Protein AF-A0A934MMA8-F1 (afdb_monomer_lite)

Sequence (203 aa):
MNEQPAAKRSWFAPIVLLLLVFSIMGNVVLFSTKIQNSQTFRMEAGERIIKAAWDARKHAQSLLASLEQLKKGTSATERIEAKQNIGFAFEHAQGLPQLIKEALARHEGEHEGQKRTAEIFIAEIEASLSLIGNHDTALTAEETAYVAKLKKLYTEIDSRLAEFPYDEISKESALRTENGEGWVDLAYGLLLLINEPDKLTVK

Organism: NCBI:txid2798579

Radius of gyration: 29.6 Å; chains: 1; bounding box: 78×30×106 Å

Structure (mmCIF, N/CA/C/O backbone):
data_AF-A0A934MMA8-F1
#
_entry.id   AF-A0A934MMA8-F1
#
loop_
_atom_site.group_PDB
_atom_site.id
_atom_site.type_symbol
_atom_site.label_atom_id
_atom_site.label_alt_id
_atom_site.label_comp_id
_atom_site.label_asym_id
_atom_site.label_entity_id
_atom_site.label_seq_id
_atom_site.pdbx_PDB_ins_code
_atom_site.Cartn_x
_atom_site.Cartn_y
_atom_site.Cartn_z
_atom_site.occupancy
_atom_site.B_iso_or_equiv
_atom_site.auth_seq_id
_atom_site.auth_comp_id
_atom_site.auth_asym_id
_atom_site.auth_atom_id
_atom_site.pdbx_PDB_model_num
ATOM 1 N N . MET A 1 1 ? 53.952 13.267 -80.164 1.00 36.78 1 MET A N 1
ATOM 2 C CA . MET A 1 1 ? 53.599 13.821 -78.839 1.00 36.78 1 MET A CA 1
ATOM 3 C C . MET A 1 1 ? 52.277 13.190 -78.448 1.00 36.78 1 MET A C 1
ATOM 5 O O . MET A 1 1 ? 51.297 13.443 -79.128 1.00 36.78 1 MET A O 1
ATOM 9 N N . ASN A 1 2 ? 52.279 12.286 -77.465 1.00 41.94 2 ASN A N 1
ATOM 10 C CA . ASN A 1 2 ? 51.060 11.633 -76.982 1.00 41.94 2 ASN A CA 1
ATOM 11 C C . ASN A 1 2 ? 50.536 12.432 -75.789 1.00 41.94 2 ASN A C 1
ATOM 13 O O . ASN A 1 2 ? 51.184 12.464 -74.745 1.00 41.94 2 ASN A O 1
ATOM 17 N N . GLU A 1 3 ? 49.390 13.083 -75.953 1.00 49.94 3 GLU A N 1
ATOM 18 C CA . GLU A 1 3 ? 48.662 13.697 -74.846 1.00 49.94 3 GLU A CA 1
ATOM 19 C C . GLU A 1 3 ? 47.987 12.589 -74.025 1.00 49.94 3 GLU A C 1
ATOM 21 O O . GLU A 1 3 ? 47.127 11.862 -74.521 1.00 49.94 3 GLU A O 1
ATOM 26 N N . GLN A 1 4 ? 48.407 12.416 -72.769 1.00 55.53 4 GLN A N 1
ATOM 27 C CA . GLN A 1 4 ? 47.671 11.601 -71.803 1.00 55.53 4 GLN A CA 1
ATOM 28 C C . GLN A 1 4 ? 46.421 12.380 -71.364 1.00 55.53 4 GLN A C 1
ATOM 30 O O . GLN A 1 4 ? 46.564 13.498 -70.862 1.00 55.53 4 GLN A O 1
ATOM 35 N N . PRO A 1 5 ? 45.200 11.834 -71.503 1.00 53.06 5 PRO A N 1
ATOM 36 C CA . PRO A 1 5 ? 44.013 12.506 -70.997 1.00 53.06 5 PRO A CA 1
ATOM 37 C C . PRO A 1 5 ? 44.056 12.539 -69.465 1.00 53.06 5 PRO A C 1
ATOM 39 O O . PRO A 1 5 ? 44.220 11.510 -68.806 1.00 53.06 5 PRO A O 1
ATOM 42 N N . ALA A 1 6 ? 43.917 13.736 -68.894 1.00 59.84 6 ALA A N 1
ATOM 43 C CA . ALA A 1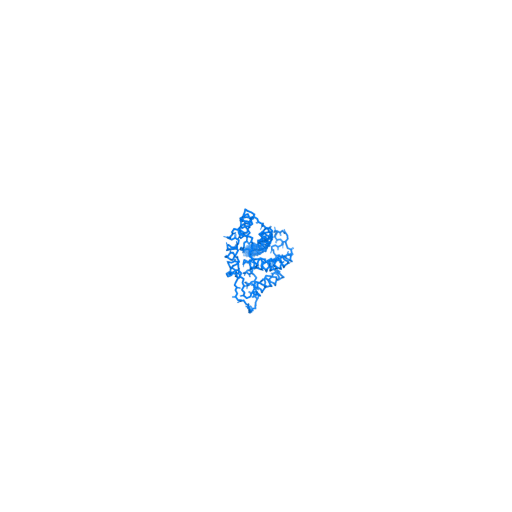 6 ? 43.892 13.955 -67.454 1.00 59.84 6 ALA A CA 1
ATOM 44 C C . ALA A 1 6 ? 42.786 13.111 -66.794 1.00 59.84 6 ALA A C 1
ATOM 46 O O . ALA A 1 6 ? 41.603 13.244 -67.117 1.00 59.84 6 ALA A O 1
ATOM 47 N N . ALA A 1 7 ? 43.166 12.242 -65.855 1.00 60.25 7 ALA A N 1
ATOM 48 C CA . ALA A 1 7 ? 42.227 11.407 -65.117 1.00 60.25 7 ALA A CA 1
ATOM 49 C C . ALA A 1 7 ? 41.233 12.285 -64.333 1.00 60.25 7 ALA A C 1
ATOM 51 O O . ALA A 1 7 ? 41.601 13.009 -63.406 1.00 60.25 7 ALA A O 1
ATOM 52 N N . LYS A 1 8 ? 39.951 12.231 -64.711 1.00 59.56 8 LYS A N 1
ATOM 53 C CA . LYS A 1 8 ? 38.858 12.967 -64.061 1.00 59.56 8 LYS A CA 1
ATOM 54 C C . LYS A 1 8 ? 38.722 12.463 -62.616 1.00 59.56 8 LYS A C 1
ATOM 56 O O . LYS A 1 8 ? 38.341 11.316 -62.396 1.00 59.56 8 LYS A O 1
ATOM 61 N N . ARG A 1 9 ? 39.066 13.296 -61.626 1.00 62.06 9 ARG A N 1
ATOM 62 C CA . ARG A 1 9 ? 38.991 12.955 -60.191 1.00 62.06 9 ARG A CA 1
ATOM 63 C C . ARG A 1 9 ? 37.543 12.578 -59.843 1.00 62.06 9 ARG A C 1
ATOM 65 O O . ARG A 1 9 ? 36.659 13.432 -59.871 1.00 62.06 9 ARG A O 1
ATOM 72 N N . SER A 1 10 ? 37.285 11.296 -59.582 1.00 70.81 10 SER A N 1
ATOM 73 C CA . SER A 1 10 ? 35.939 10.804 -59.274 1.00 70.81 10 SER A CA 1
ATOM 74 C C . SER A 1 10 ? 35.543 11.212 -57.854 1.00 70.81 10 SER A C 1
ATOM 76 O O . SER A 1 10 ? 36.030 10.652 -56.875 1.00 70.81 10 SER A O 1
ATOM 78 N N . TRP A 1 11 ? 34.655 12.201 -57.743 1.00 78.44 11 TRP A N 1
ATOM 79 C CA . TRP A 1 11 ? 34.085 12.671 -56.473 1.00 78.44 11 TRP A CA 1
ATOM 80 C C . TRP A 1 11 ? 32.955 11.777 -55.945 1.00 78.44 11 TRP A C 1
ATOM 82 O O . TRP A 1 11 ? 32.434 12.007 -54.859 1.00 78.44 11 TRP A O 1
ATOM 92 N N . PHE A 1 12 ? 32.584 10.735 -56.687 1.00 83.06 12 PHE A N 1
ATOM 93 C CA . PHE A 1 12 ? 31.500 9.833 -56.312 1.00 83.06 12 PHE A CA 1
ATOM 94 C C . PHE A 1 12 ? 31.792 9.086 -55.003 1.00 83.06 12 PHE A C 1
ATOM 96 O O . PHE A 1 12 ? 30.986 9.123 -54.078 1.00 83.06 12 PHE A O 1
ATOM 103 N N . ALA A 1 13 ? 32.971 8.466 -54.897 1.00 80.75 13 ALA A N 1
ATOM 104 C CA . ALA A 1 13 ? 33.373 7.711 -53.712 1.00 80.75 13 ALA A CA 1
ATOM 105 C C . ALA A 1 13 ? 33.359 8.546 -52.412 1.00 80.75 13 ALA A C 1
ATOM 107 O O . ALA A 1 13 ? 32.752 8.089 -51.443 1.00 80.75 13 ALA A O 1
ATOM 108 N N . PRO A 1 14 ? 33.943 9.764 -52.354 1.00 85.19 14 PRO A N 1
ATOM 109 C CA . PRO A 1 14 ? 33.878 10.569 -51.137 1.00 85.19 14 PRO A CA 1
ATOM 110 C C . PRO A 1 14 ? 32.458 11.046 -50.808 1.00 85.19 14 PRO A C 1
ATOM 112 O O . PRO A 1 14 ? 32.113 11.086 -49.633 1.00 85.19 14 PRO A O 1
ATOM 115 N N . ILE A 1 15 ? 31.612 11.350 -51.801 1.00 88.38 15 ILE A N 1
ATOM 116 C CA . ILE A 1 15 ? 30.214 11.747 -51.555 1.00 88.38 15 ILE A CA 1
ATOM 117 C C . ILE A 1 15 ? 29.408 10.582 -50.967 1.00 88.38 15 ILE A C 1
ATOM 119 O O . ILE A 1 15 ? 28.704 10.765 -49.977 1.00 88.38 15 ILE A O 1
ATOM 123 N N . VAL A 1 16 ? 29.535 9.378 -51.532 1.00 87.94 16 VAL A N 1
ATOM 124 C CA . VAL A 1 16 ? 28.845 8.180 -51.024 1.00 87.94 16 VAL A CA 1
ATOM 125 C C . VAL A 1 16 ? 29.330 7.820 -49.622 1.00 87.94 16 VAL A C 1
ATOM 127 O O . VAL A 1 16 ? 28.510 7.509 -48.763 1.00 87.94 16 VAL A O 1
ATOM 130 N N . LEU A 1 17 ? 30.637 7.913 -49.360 1.00 88.75 17 LEU A N 1
ATOM 131 C CA . LEU A 1 17 ? 31.194 7.691 -48.025 1.00 88.75 17 LEU A CA 1
ATOM 132 C C . LEU A 1 17 ? 30.615 8.687 -47.011 1.00 88.75 17 LEU A C 1
ATOM 134 O O . LEU A 1 17 ? 30.232 8.296 -45.913 1.00 88.75 17 LEU A O 1
ATOM 138 N N . LEU A 1 18 ? 30.510 9.961 -47.388 1.00 91.44 18 LEU A N 1
ATOM 139 C CA . LEU A 1 18 ? 29.975 11.015 -46.530 1.00 91.44 18 LEU A CA 1
ATOM 140 C C . LEU A 1 18 ? 28.485 10.771 -46.238 1.00 91.44 18 LEU A C 1
ATOM 142 O O . LEU A 1 18 ? 28.087 10.780 -45.077 1.00 91.44 18 LEU A O 1
ATOM 146 N N . LEU A 1 19 ? 27.683 10.431 -47.251 1.00 90.56 19 LEU A N 1
ATOM 147 C CA . LEU A 1 19 ? 26.278 10.042 -47.068 1.00 90.56 19 LEU A CA 1
ATOM 148 C C . LEU A 1 19 ? 26.119 8.791 -46.191 1.00 90.56 19 LEU A C 1
ATOM 150 O O . LEU A 1 19 ? 25.235 8.756 -45.336 1.00 90.56 19 LEU A O 1
ATOM 154 N N . LEU A 1 20 ? 26.988 7.790 -46.354 1.00 91.81 20 LEU A N 1
ATOM 155 C CA . LEU A 1 20 ? 26.988 6.583 -45.527 1.00 91.81 20 LEU A CA 1
ATOM 156 C C . LEU A 1 20 ? 27.281 6.917 -44.059 1.00 91.81 20 LEU A C 1
ATOM 158 O O . LEU A 1 20 ? 26.570 6.452 -43.172 1.00 91.81 20 LEU A O 1
ATOM 162 N N . VAL A 1 21 ? 28.284 7.758 -43.798 1.00 90.56 21 VAL A N 1
ATOM 163 C CA . VAL A 1 21 ? 28.624 8.205 -42.439 1.00 90.56 21 VAL A CA 1
ATOM 164 C C . VAL A 1 21 ? 27.455 8.966 -41.810 1.00 90.56 21 VAL A C 1
ATOM 166 O O . VAL A 1 21 ? 27.080 8.658 -40.680 1.00 90.56 21 VAL A O 1
ATOM 169 N N . PHE A 1 22 ? 26.823 9.888 -42.544 1.00 90.19 22 PHE A N 1
ATOM 170 C CA . PHE A 1 22 ? 25.633 10.600 -42.062 1.00 90.19 22 PHE A CA 1
ATOM 171 C C . PHE A 1 22 ? 24.457 9.652 -41.786 1.00 90.19 22 PHE A C 1
ATOM 173 O O . PHE A 1 22 ? 23.783 9.798 -40.767 1.00 90.19 22 PHE A O 1
ATOM 180 N N . SER A 1 23 ? 24.237 8.648 -42.639 1.00 91.50 23 SER A N 1
ATOM 181 C CA . SER A 1 23 ? 23.192 7.640 -42.433 1.00 91.50 23 SER A CA 1
ATOM 182 C C . SER A 1 23 ? 23.449 6.784 -41.189 1.00 91.50 23 SER A C 1
ATOM 184 O O . SER A 1 23 ? 22.515 6.518 -40.431 1.00 91.50 23 SER A O 1
ATOM 186 N N . ILE A 1 24 ? 24.696 6.367 -40.952 1.00 91.19 24 ILE A N 1
ATOM 187 C CA . ILE A 1 24 ? 25.067 5.582 -39.767 1.00 91.19 24 ILE A CA 1
ATOM 188 C C . ILE A 1 24 ? 24.932 6.436 -38.503 1.00 91.19 24 ILE A C 1
ATOM 190 O O . ILE A 1 24 ? 24.333 5.983 -37.530 1.00 91.19 24 ILE A O 1
ATOM 194 N N . MET A 1 25 ? 25.420 7.681 -38.523 1.00 89.25 25 MET A N 1
ATOM 195 C CA . MET A 1 25 ? 25.270 8.606 -37.394 1.00 89.25 25 MET A CA 1
ATOM 196 C C . MET A 1 25 ? 23.797 8.848 -37.058 1.00 89.25 25 MET A C 1
ATOM 198 O O . MET A 1 25 ? 23.421 8.761 -35.891 1.00 89.25 25 MET A O 1
ATOM 202 N N . GLY A 1 26 ? 22.952 9.077 -38.068 1.00 86.06 26 GLY A N 1
ATOM 203 C CA . GLY A 1 26 ? 21.511 9.247 -37.877 1.00 86.06 26 GLY A CA 1
ATOM 204 C C . GLY A 1 26 ? 20.861 8.037 -37.203 1.00 86.06 26 GLY A C 1
ATOM 205 O O . GLY A 1 26 ? 20.136 8.195 -36.222 1.00 86.06 26 GLY A O 1
ATOM 206 N N . ASN A 1 27 ? 21.180 6.823 -37.659 1.00 89.94 27 ASN A N 1
ATOM 207 C CA . ASN A 1 27 ? 20.655 5.597 -37.055 1.00 89.94 27 ASN A CA 1
ATOM 208 C C . ASN A 1 27 ? 21.115 5.407 -35.606 1.00 89.94 27 ASN A C 1
ATOM 210 O O . ASN A 1 27 ? 20.303 5.044 -34.758 1.00 89.94 27 ASN A O 1
ATOM 214 N N . VAL A 1 28 ? 22.386 5.682 -35.299 1.00 89.06 28 VAL A N 1
ATOM 215 C CA . VAL A 1 28 ? 22.911 5.587 -33.926 1.00 89.06 28 VAL A CA 1
ATOM 216 C C . VAL A 1 28 ? 22.224 6.597 -33.008 1.00 89.06 28 VAL A C 1
ATOM 218 O O . VAL A 1 28 ? 21.844 6.240 -31.894 1.00 89.06 28 VAL A O 1
ATOM 221 N N . VAL A 1 29 ? 22.004 7.831 -33.474 1.00 89.56 29 VAL A N 1
ATOM 222 C CA . VAL A 1 29 ? 21.284 8.856 -32.704 1.00 89.56 29 VAL A CA 1
ATOM 223 C C . VAL A 1 29 ? 19.842 8.422 -32.440 1.00 89.56 29 VAL A C 1
ATOM 225 O O . VAL A 1 29 ? 19.420 8.429 -31.287 1.00 89.56 29 VAL A O 1
ATOM 228 N N . LEU A 1 30 ? 19.106 7.983 -33.466 1.00 85.00 30 LEU A N 1
ATOM 229 C CA . LEU A 1 30 ? 17.717 7.526 -33.317 1.00 85.00 30 LEU A CA 1
ATOM 230 C C . LEU A 1 30 ? 17.594 6.297 -32.408 1.00 85.00 30 LEU A C 1
ATOM 232 O O . LEU A 1 30 ? 16.655 6.183 -31.622 1.00 85.00 30 LEU A O 1
ATOM 236 N N . PHE A 1 31 ? 18.540 5.365 -32.499 1.00 86.12 31 PHE A N 1
ATOM 237 C CA . PHE A 1 31 ? 18.557 4.190 -31.638 1.00 86.12 31 PHE A CA 1
ATOM 238 C C . PHE A 1 31 ? 18.869 4.565 -30.184 1.00 86.12 31 PHE A C 1
ATOM 240 O O . PHE A 1 31 ? 18.208 4.079 -29.267 1.00 86.12 31 PHE A O 1
ATOM 247 N N . SER A 1 32 ? 19.818 5.481 -29.974 1.00 83.25 32 SER A N 1
ATOM 248 C CA . SER A 1 32 ? 20.168 5.998 -28.650 1.00 83.25 32 SER A CA 1
ATOM 249 C C . SER A 1 32 ? 18.986 6.712 -27.989 1.00 83.25 32 SER A C 1
ATOM 251 O O . SER A 1 32 ? 18.641 6.390 -26.852 1.00 83.25 32 SER A O 1
ATOM 253 N N . THR A 1 33 ? 18.290 7.600 -28.709 1.00 82.75 33 THR A N 1
ATOM 254 C CA . THR A 1 33 ? 17.108 8.296 -28.170 1.00 82.75 33 THR A CA 1
ATOM 255 C C . THR A 1 33 ? 15.969 7.328 -27.870 1.00 82.75 33 THR A C 1
ATOM 257 O O . THR A 1 33 ? 15.333 7.436 -26.824 1.00 82.75 33 THR A O 1
ATOM 260 N N . LYS A 1 34 ? 15.738 6.326 -28.729 1.00 85.12 34 LYS A N 1
ATOM 261 C CA . LYS A 1 34 ? 14.745 5.274 -28.473 1.00 85.12 34 LYS A CA 1
ATOM 262 C C . LYS A 1 34 ? 15.062 4.490 -27.197 1.00 85.12 34 LYS A C 1
ATOM 264 O O . LYS A 1 34 ? 14.160 4.266 -26.391 1.00 85.12 34 LYS A O 1
ATOM 269 N N . ILE A 1 35 ? 16.320 4.093 -26.994 1.00 82.00 35 ILE A N 1
ATOM 270 C CA . ILE A 1 35 ? 16.736 3.388 -25.775 1.00 82.00 35 ILE A CA 1
ATOM 271 C C . ILE A 1 35 ? 16.544 4.281 -24.554 1.00 82.00 35 ILE A C 1
ATOM 273 O O . ILE A 1 35 ? 15.944 3.831 -23.580 1.00 82.00 35 ILE A O 1
ATOM 277 N N . GLN A 1 36 ? 16.994 5.534 -24.608 1.00 81.06 36 GLN A N 1
ATOM 278 C CA . GLN A 1 36 ? 16.848 6.477 -23.499 1.00 81.06 36 GLN A CA 1
ATOM 279 C C . GLN A 1 36 ? 15.378 6.669 -23.120 1.00 81.06 36 GLN A C 1
ATOM 281 O O . GLN A 1 36 ? 15.027 6.480 -21.960 1.00 81.06 36 GLN A O 1
ATOM 286 N N . ASN A 1 37 ? 14.506 6.917 -24.100 1.00 85.81 37 ASN A N 1
ATOM 287 C CA . ASN A 1 37 ? 13.071 7.073 -23.863 1.00 85.81 37 ASN A CA 1
ATOM 288 C C . ASN A 1 37 ? 12.444 5.805 -23.274 1.00 85.81 37 ASN A C 1
ATOM 290 O O . ASN A 1 37 ? 11.647 5.889 -22.343 1.00 85.81 37 ASN A O 1
ATOM 294 N N . SER A 1 38 ? 12.828 4.625 -23.772 1.00 83.56 38 SER A N 1
ATOM 295 C CA . SER A 1 38 ? 12.332 3.359 -23.221 1.00 83.56 38 SER A CA 1
ATOM 296 C C . SER A 1 38 ? 12.788 3.140 -21.777 1.00 83.56 38 SER A C 1
ATOM 298 O O . SER A 1 38 ? 12.000 2.690 -20.955 1.00 83.56 38 SER A O 1
ATOM 300 N N . GLN A 1 39 ? 14.029 3.501 -21.436 1.00 84.31 39 GLN A N 1
ATOM 301 C CA . GLN A 1 39 ? 14.527 3.390 -20.067 1.00 84.31 39 GLN A CA 1
ATOM 302 C C . GLN A 1 39 ? 13.808 4.358 -19.133 1.00 84.31 39 GLN A C 1
ATOM 304 O O . GLN A 1 39 ? 13.445 3.949 -18.036 1.00 84.31 39 GLN A O 1
ATOM 309 N N . THR A 1 40 ? 13.572 5.601 -19.560 1.00 86.62 40 THR A N 1
ATOM 310 C CA . THR A 1 40 ? 12.831 6.588 -18.763 1.00 86.62 40 THR A CA 1
ATOM 311 C C . THR A 1 40 ? 11.403 6.122 -18.504 1.00 86.62 40 THR A C 1
ATOM 313 O O . THR A 1 40 ? 10.980 6.096 -17.357 1.00 86.62 40 THR A O 1
ATOM 316 N N . PHE A 1 41 ? 10.690 5.656 -19.533 1.00 87.75 41 PHE A N 1
ATOM 317 C CA . PHE A 1 41 ? 9.320 5.160 -19.375 1.00 87.75 41 PHE A CA 1
ATOM 318 C C . PHE A 1 41 ? 9.229 3.977 -18.399 1.00 87.75 41 PHE A C 1
ATOM 320 O O . PHE A 1 41 ? 8.352 3.921 -17.538 1.00 87.75 41 PHE A O 1
ATOM 327 N N . ARG A 1 42 ? 10.161 3.027 -18.516 1.00 87.75 42 ARG A N 1
ATOM 328 C CA . ARG A 1 42 ? 10.221 1.849 -17.642 1.00 87.75 42 ARG A CA 1
ATOM 329 C C . ARG A 1 42 ? 10.620 2.213 -16.217 1.00 87.75 42 ARG A C 1
ATOM 331 O O . ARG A 1 42 ? 10.068 1.669 -15.268 1.00 87.75 42 ARG A O 1
ATOM 338 N N . MET A 1 43 ? 11.536 3.165 -16.066 1.00 90.38 43 MET A N 1
ATOM 339 C CA . MET A 1 43 ? 11.903 3.727 -14.770 1.00 90.38 43 MET A CA 1
ATOM 340 C C . MET A 1 43 ? 10.685 4.376 -14.107 1.00 90.38 43 MET A C 1
ATOM 342 O O . MET A 1 43 ? 10.331 3.981 -13.006 1.00 90.38 43 MET A O 1
ATOM 346 N N . GLU A 1 44 ? 9.972 5.268 -14.794 1.00 90.38 44 GLU A N 1
ATOM 347 C CA . GLU A 1 44 ? 8.748 5.886 -14.267 1.00 90.38 44 GLU A CA 1
ATOM 348 C C . GLU A 1 44 ? 7.692 4.841 -13.875 1.00 90.38 44 GLU A C 1
ATOM 350 O O . GLU A 1 44 ? 6.999 5.001 -12.872 1.00 90.38 44 GLU A O 1
ATOM 355 N N . ALA A 1 45 ? 7.554 3.755 -14.644 1.00 89.75 45 ALA A N 1
ATOM 356 C CA . ALA A 1 45 ? 6.660 2.654 -14.291 1.00 89.75 45 ALA A CA 1
ATOM 357 C C . ALA A 1 45 ? 7.093 1.939 -13.004 1.00 89.75 45 ALA A C 1
ATOM 359 O O . ALA A 1 45 ? 6.261 1.719 -12.124 1.00 89.75 45 ALA A O 1
ATOM 360 N N . GLY A 1 46 ? 8.384 1.638 -12.864 1.00 90.25 46 GLY A N 1
ATOM 361 C CA . GLY A 1 46 ? 8.954 1.081 -11.641 1.00 90.25 46 GLY A CA 1
ATOM 362 C C . GLY A 1 46 ? 8.755 1.985 -10.426 1.00 90.25 46 GLY A C 1
ATOM 363 O O . GLY A 1 46 ? 8.305 1.520 -9.384 1.00 90.25 46 GLY A O 1
ATOM 364 N N . GLU A 1 47 ? 9.014 3.286 -10.565 1.00 92.12 47 GLU A N 1
ATOM 365 C CA . GLU A 1 47 ? 8.813 4.272 -9.494 1.00 92.12 47 GLU A CA 1
ATOM 366 C C . GLU A 1 47 ? 7.354 4.324 -9.029 1.00 92.12 47 GLU A C 1
ATOM 368 O O . GLU A 1 47 ? 7.094 4.368 -7.825 1.00 92.12 47 GLU A O 1
ATOM 373 N N . ARG A 1 48 ? 6.391 4.265 -9.962 1.00 92.94 48 ARG A N 1
ATOM 374 C CA . ARG A 1 48 ? 4.961 4.201 -9.618 1.00 92.94 48 ARG A CA 1
ATOM 375 C C . ARG A 1 48 ? 4.619 2.961 -8.798 1.00 92.94 48 ARG A C 1
ATOM 377 O O . ARG A 1 48 ? 3.869 3.087 -7.836 1.00 92.94 48 ARG A O 1
ATOM 384 N N . ILE A 1 49 ? 5.163 1.796 -9.151 1.00 92.75 49 ILE A N 1
ATOM 385 C CA . ILE A 1 49 ? 4.921 0.541 -8.422 1.00 92.75 49 ILE A CA 1
ATOM 386 C C . ILE A 1 49 ? 5.507 0.618 -7.010 1.00 92.75 49 ILE A C 1
ATOM 388 O O . ILE A 1 49 ? 4.807 0.318 -6.045 1.00 92.75 49 ILE A O 1
ATOM 392 N N . ILE A 1 50 ? 6.760 1.072 -6.875 1.00 93.00 50 ILE A N 1
ATOM 393 C CA . ILE A 1 50 ? 7.414 1.224 -5.566 1.00 93.00 50 ILE A CA 1
ATOM 394 C C . ILE A 1 50 ? 6.619 2.195 -4.691 1.00 93.00 50 ILE A C 1
ATOM 396 O O . ILE A 1 50 ? 6.301 1.881 -3.545 1.00 93.00 50 ILE A O 1
ATOM 400 N N . LYS A 1 51 ? 6.224 3.348 -5.244 1.00 93.50 51 LYS A N 1
ATOM 401 C CA . LYS A 1 51 ? 5.410 4.329 -4.524 1.00 93.50 51 LYS A CA 1
ATOM 402 C C . LYS A 1 51 ? 4.062 3.748 -4.095 1.00 93.50 51 LYS A C 1
ATOM 404 O O . LYS A 1 51 ? 3.663 3.949 -2.954 1.00 93.50 51 LYS A O 1
ATOM 409 N N . ALA A 1 52 ? 3.387 3.004 -4.970 1.00 94.44 52 ALA A N 1
ATOM 410 C CA . ALA A 1 52 ? 2.119 2.357 -4.645 1.00 94.44 52 ALA A CA 1
ATOM 411 C C . ALA A 1 52 ? 2.270 1.341 -3.500 1.00 94.44 52 ALA A C 1
ATOM 413 O O . ALA A 1 52 ? 1.459 1.343 -2.575 1.00 94.44 52 ALA A O 1
ATOM 414 N N . ALA A 1 53 ? 3.333 0.529 -3.510 1.00 93.38 53 ALA A N 1
ATOM 415 C CA . ALA A 1 53 ? 3.635 -0.405 -2.427 1.00 93.38 53 ALA A CA 1
ATOM 416 C C . ALA A 1 53 ? 3.911 0.316 -1.097 1.00 93.38 53 ALA A C 1
ATOM 418 O O . ALA A 1 53 ? 3.412 -0.097 -0.049 1.00 93.38 53 ALA A O 1
ATOM 419 N N . TRP A 1 54 ? 4.650 1.426 -1.129 1.00 94.12 54 TRP A N 1
ATOM 420 C CA . TRP A 1 54 ? 4.916 2.236 0.060 1.00 94.12 54 TRP A CA 1
ATOM 421 C C . TRP A 1 54 ? 3.662 2.915 0.605 1.00 94.12 54 TRP A C 1
ATOM 423 O O . TRP A 1 54 ? 3.431 2.873 1.812 1.00 94.12 54 TRP A O 1
ATOM 433 N N . ASP A 1 55 ? 2.837 3.503 -0.263 1.00 94.69 55 ASP A N 1
ATOM 434 C CA . ASP A 1 55 ? 1.559 4.101 0.129 1.00 94.69 55 ASP A CA 1
ATOM 435 C C . ASP A 1 55 ? 0.625 3.030 0.718 1.00 94.69 55 ASP A C 1
ATOM 437 O O . ASP A 1 55 ? 0.039 3.244 1.779 1.00 94.69 55 ASP A O 1
ATOM 441 N N . ALA A 1 56 ? 0.564 1.834 0.118 1.00 94.69 56 ALA A N 1
ATOM 442 C CA . ALA A 1 56 ? -0.206 0.707 0.648 1.00 94.69 56 ALA A CA 1
ATOM 443 C C . ALA A 1 56 ? 0.275 0.295 2.049 1.00 94.69 56 ALA A C 1
ATOM 445 O O . ALA A 1 56 ? -0.537 0.099 2.957 1.00 94.69 56 ALA A O 1
ATOM 446 N N . ARG A 1 57 ? 1.597 0.206 2.245 1.00 93.88 57 ARG A N 1
ATOM 447 C CA . ARG A 1 57 ? 2.203 -0.147 3.534 1.00 93.88 57 ARG A CA 1
ATOM 448 C C . ARG A 1 57 ? 1.926 0.925 4.580 1.00 93.88 57 ARG A C 1
ATOM 450 O O . ARG A 1 57 ? 1.518 0.607 5.694 1.00 93.88 57 ARG A O 1
ATOM 457 N N . LYS A 1 58 ? 2.077 2.198 4.214 1.00 94.12 58 LYS A N 1
ATOM 458 C CA . LYS A 1 58 ? 1.791 3.328 5.100 1.00 94.12 58 LYS A CA 1
ATOM 459 C C . LYS A 1 58 ? 0.320 3.351 5.508 1.00 94.12 58 LYS A C 1
ATOM 461 O O . LYS A 1 58 ? 0.033 3.471 6.695 1.00 94.12 58 LYS A O 1
ATOM 466 N N . HIS A 1 59 ? -0.597 3.155 4.561 1.00 94.88 59 HIS A N 1
ATOM 467 C CA . HIS A 1 59 ? -2.023 3.004 4.848 1.00 94.88 59 HIS A CA 1
ATOM 468 C C . HIS A 1 59 ? -2.272 1.868 5.849 1.00 94.88 59 HIS A C 1
ATOM 470 O O . HIS A 1 59 ? -2.929 2.083 6.869 1.00 94.88 59 HIS A O 1
ATOM 476 N N . ALA A 1 60 ? -1.700 0.683 5.608 1.00 94.44 60 ALA A N 1
ATOM 477 C CA . ALA A 1 60 ? -1.894 -0.471 6.478 1.00 94.44 60 ALA A CA 1
ATOM 478 C C . ALA A 1 60 ? -1.371 -0.235 7.905 1.00 94.44 60 ALA A C 1
ATOM 480 O O . ALA A 1 60 ? -2.082 -0.499 8.876 1.00 94.44 60 ALA A O 1
ATOM 481 N N . GLN A 1 61 ? -0.170 0.325 8.045 1.00 94.44 61 GLN A N 1
ATOM 482 C CA . GLN A 1 61 ? 0.449 0.607 9.342 1.00 94.44 61 GLN A CA 1
ATOM 483 C C . GLN A 1 61 ? -0.289 1.701 10.115 1.00 94.44 61 GLN A C 1
ATOM 485 O O . GLN A 1 61 ? -0.575 1.534 11.304 1.00 94.44 61 GLN A O 1
ATOM 490 N N . SER A 1 62 ? -0.646 2.801 9.445 1.00 93.88 62 SER A N 1
ATOM 491 C CA . SER A 1 62 ? -1.424 3.886 10.048 1.00 93.88 62 SER A CA 1
ATOM 492 C C . SER A 1 62 ? -2.798 3.401 10.495 1.00 93.88 62 SER A C 1
ATOM 494 O O . SER A 1 62 ? -3.243 3.745 11.593 1.00 93.88 62 SER A O 1
ATOM 496 N N . LEU A 1 63 ? -3.456 2.555 9.699 1.00 93.62 63 LEU A N 1
ATOM 497 C CA . LEU A 1 63 ? -4.748 2.006 10.078 1.00 93.62 63 LEU A CA 1
ATOM 498 C C . LEU A 1 63 ? -4.620 1.037 11.259 1.00 93.62 63 LEU A C 1
ATOM 500 O O . LEU A 1 63 ? -5.379 1.162 12.215 1.00 93.62 63 LEU A O 1
ATOM 504 N N . LEU A 1 64 ? -3.634 0.133 11.267 1.00 93.81 64 LEU A N 1
ATOM 505 C CA . LEU A 1 64 ? -3.379 -0.772 12.398 1.00 93.81 64 LEU A CA 1
ATOM 506 C C . LEU A 1 64 ? -3.138 -0.021 13.711 1.00 93.81 64 LEU A C 1
ATOM 508 O O . LEU A 1 64 ? -3.703 -0.393 14.743 1.00 93.81 64 LEU A O 1
ATOM 512 N N . ALA A 1 65 ? -2.329 1.039 13.674 1.00 92.50 65 ALA A N 1
ATOM 513 C CA . ALA A 1 65 ? -2.064 1.874 14.841 1.00 92.50 65 ALA A CA 1
ATOM 514 C C . ALA A 1 65 ? -3.346 2.560 15.340 1.00 92.50 65 ALA A C 1
ATOM 516 O O . ALA A 1 65 ? -3.620 2.572 16.542 1.00 92.50 65 ALA A O 1
ATOM 517 N N . SER A 1 66 ? -4.167 3.061 14.417 1.00 91.56 66 SER A N 1
ATOM 518 C CA . SER A 1 66 ? -5.408 3.769 14.743 1.00 91.56 66 SER A CA 1
ATOM 519 C C . SER A 1 66 ? -6.508 2.826 15.245 1.00 91.56 66 SER A C 1
ATOM 521 O O . SER A 1 66 ? -7.240 3.167 16.170 1.00 91.56 66 SER A O 1
ATOM 523 N N . LEU A 1 67 ? -6.590 1.599 14.720 1.00 91.31 67 LEU A N 1
ATOM 524 C CA . LEU A 1 67 ? -7.483 0.548 15.224 1.00 91.31 67 LEU A CA 1
ATOM 525 C C . LEU A 1 67 ? -7.103 0.111 16.643 1.00 91.31 67 LEU A C 1
ATOM 527 O O . LEU A 1 67 ? -7.979 -0.162 17.465 1.00 91.31 67 LEU A O 1
ATOM 531 N N . GLU A 1 68 ? -5.808 0.075 16.958 1.00 90.12 68 GLU A N 1
ATOM 532 C CA . GLU A 1 68 ? -5.341 -0.182 18.320 1.00 90.12 68 GLU A CA 1
ATOM 533 C C . GLU A 1 68 ? -5.708 0.944 19.285 1.00 90.12 68 GLU A C 1
ATOM 535 O O . GLU A 1 68 ? -6.132 0.665 20.408 1.00 90.12 68 GLU A O 1
ATOM 540 N N . GLN A 1 69 ? -5.591 2.200 18.853 1.00 88.19 69 GLN A N 1
ATOM 541 C CA . GLN A 1 69 ? -6.052 3.347 19.637 1.00 88.19 69 GLN A CA 1
ATOM 542 C C . GLN A 1 69 ? -7.568 3.303 19.845 1.00 88.19 69 GLN A C 1
ATOM 544 O O . GLN A 1 69 ? -8.026 3.435 20.976 1.00 88.19 69 GLN A O 1
ATOM 549 N N . LEU A 1 70 ? -8.338 3.017 18.791 1.00 87.31 70 LEU A N 1
ATOM 550 C CA . LEU A 1 70 ? -9.796 2.920 18.856 1.00 87.31 70 LEU A CA 1
ATOM 551 C C . LEU A 1 70 ? -10.248 1.834 19.839 1.00 87.31 70 LEU A C 1
ATOM 553 O O . LEU A 1 70 ? -11.171 2.048 20.618 1.00 87.31 70 LEU A O 1
ATOM 557 N N . LYS A 1 71 ? -9.566 0.682 19.842 1.00 86.25 71 LYS A N 1
ATOM 558 C CA . LYS A 1 71 ? -9.854 -0.430 20.756 1.00 86.25 71 LYS A CA 1
ATOM 559 C C . LYS A 1 71 ? -9.505 -0.113 22.214 1.00 86.25 71 LYS A C 1
ATOM 561 O O . LYS A 1 71 ? -10.177 -0.607 23.116 1.00 86.25 71 LYS A O 1
ATOM 566 N N . LYS A 1 72 ? -8.430 0.644 22.452 1.00 84.94 72 LYS A N 1
ATOM 567 C CA . LYS A 1 72 ? -7.978 1.027 23.802 1.00 84.94 72 LYS A CA 1
ATOM 568 C C . LYS A 1 72 ? -8.725 2.238 24.357 1.00 84.94 72 LYS A C 1
ATOM 570 O O . LYS A 1 72 ? -8.752 2.398 25.573 1.00 84.94 72 LYS A O 1
ATOM 575 N N . GLY A 1 73 ? -9.308 3.064 23.489 1.00 79.69 73 GLY A N 1
ATOM 576 C CA . GLY A 1 73 ? -10.031 4.273 23.861 1.00 79.69 73 GLY A CA 1
ATOM 577 C C . GLY A 1 73 ? -11.233 3.963 24.749 1.00 79.69 73 GLY A C 1
ATOM 578 O O . GLY A 1 73 ? -12.197 3.322 24.329 1.00 79.69 73 GLY A O 1
ATOM 579 N N . THR A 1 74 ? -11.186 4.446 25.985 1.00 73.94 74 THR A N 1
ATOM 580 C CA . THR A 1 74 ? -12.262 4.283 26.974 1.00 73.94 74 THR A CA 1
ATOM 581 C C . THR A 1 74 ? -13.162 5.513 27.033 1.00 73.94 74 THR A C 1
ATOM 583 O O . THR A 1 74 ? -14.353 5.396 27.325 1.00 73.94 74 THR A O 1
ATOM 586 N N . SER A 1 75 ? -12.628 6.684 26.677 1.00 79.44 75 SER A N 1
ATOM 587 C CA . SER A 1 75 ? -13.365 7.949 26.632 1.00 79.44 75 SER A CA 1
ATOM 588 C C . SER A 1 75 ? -13.813 8.325 25.215 1.00 79.44 75 SER A C 1
ATOM 590 O O . SER A 1 75 ? -13.250 7.870 24.218 1.00 79.44 75 SER A O 1
ATOM 592 N N . ALA A 1 76 ? -14.830 9.186 25.113 1.00 77.88 76 ALA A N 1
ATOM 593 C CA . ALA A 1 76 ? -15.289 9.717 23.828 1.00 77.88 76 ALA A CA 1
ATOM 594 C C . ALA A 1 76 ? -14.191 10.523 23.106 1.00 77.88 76 ALA A C 1
ATOM 596 O O . ALA A 1 76 ? -14.043 10.403 21.894 1.00 77.88 76 ALA A O 1
ATOM 597 N N . THR A 1 77 ? -13.374 11.281 23.845 1.00 83.88 77 THR A N 1
ATOM 598 C CA . THR A 1 77 ? -12.266 12.074 23.289 1.00 83.88 77 THR A CA 1
ATOM 599 C C . THR A 1 77 ? -11.196 11.195 22.640 1.00 83.88 77 THR A C 1
ATOM 601 O O . THR A 1 77 ? -10.805 11.456 21.507 1.00 83.88 77 THR A O 1
ATOM 604 N N . GLU A 1 78 ? -10.780 10.112 23.307 1.00 85.19 78 GLU A N 1
ATOM 605 C CA . GLU A 1 78 ? -9.814 9.147 22.752 1.00 85.19 78 GLU A CA 1
ATOM 606 C C . GLU A 1 78 ? -10.352 8.467 21.484 1.00 85.19 78 GLU A C 1
ATOM 608 O O . GLU A 1 78 ? -9.606 8.227 20.535 1.00 85.19 78 GLU A O 1
ATOM 613 N N . ARG A 1 79 ? -11.663 8.184 21.431 1.00 83.62 79 ARG A N 1
ATOM 614 C CA . ARG A 1 79 ? -12.300 7.631 20.226 1.00 83.62 79 ARG A CA 1
ATOM 615 C C . ARG A 1 79 ? -12.337 8.640 19.081 1.00 83.62 79 ARG A C 1
ATOM 617 O O . ARG A 1 79 ? -12.109 8.249 17.941 1.00 83.62 79 ARG A O 1
ATOM 624 N N . ILE A 1 80 ? -12.598 9.917 19.360 1.00 86.94 80 ILE A N 1
ATOM 625 C CA . ILE A 1 80 ? -12.573 10.978 18.341 1.00 86.94 80 ILE A CA 1
ATOM 626 C C . ILE A 1 80 ? -11.170 11.106 17.741 1.00 86.94 80 ILE A C 1
ATOM 628 O O . ILE A 1 80 ? -11.041 11.133 16.519 1.00 86.94 80 ILE A O 1
ATOM 632 N N . GLU A 1 81 ? -10.130 11.120 18.575 1.00 89.06 81 GLU A N 1
ATOM 633 C CA . GLU A 1 81 ? -8.738 11.168 18.114 1.00 89.06 81 GLU A CA 1
ATOM 634 C C . GLU A 1 81 ? -8.385 9.938 17.265 1.00 89.06 81 GLU A C 1
ATOM 636 O O . GLU A 1 81 ? -7.868 10.072 16.156 1.00 89.06 81 GLU A O 1
ATOM 641 N N . ALA A 1 82 ? -8.760 8.735 17.716 1.00 89.06 82 ALA A N 1
ATOM 642 C CA . ALA A 1 82 ? -8.557 7.516 16.938 1.00 89.06 82 ALA A CA 1
ATOM 643 C C . ALA A 1 82 ? -9.273 7.571 15.575 1.00 89.06 82 ALA A C 1
ATOM 645 O O . ALA A 1 82 ? -8.707 7.153 14.567 1.00 89.06 82 ALA A O 1
ATOM 646 N N . LYS A 1 83 ? -10.490 8.128 15.509 1.00 88.88 83 LYS A N 1
ATOM 647 C CA . LYS A 1 83 ? -11.232 8.306 14.248 1.00 88.88 83 LYS A CA 1
ATOM 648 C C . LYS A 1 83 ? -10.595 9.343 13.324 1.00 88.88 83 LYS A C 1
ATOM 650 O O . LYS A 1 83 ? -10.598 9.142 12.113 1.00 88.88 83 LYS A O 1
ATOM 655 N N . GLN A 1 84 ? -10.019 10.414 13.867 1.00 90.44 84 GLN A N 1
ATOM 656 C CA . GLN A 1 84 ? -9.234 11.366 13.075 1.00 90.44 84 GLN A CA 1
ATOM 657 C C . GLN A 1 84 ? -7.996 10.691 12.476 1.00 90.44 84 GLN A C 1
ATOM 659 O O . GLN A 1 84 ? -7.746 10.829 11.281 1.00 90.44 84 GLN A O 1
ATOM 664 N N . ASN A 1 85 ? -7.284 9.883 13.266 1.00 91.38 85 ASN A N 1
ATOM 665 C CA . ASN A 1 85 ? -6.125 9.120 12.796 1.00 91.38 85 ASN A CA 1
ATOM 666 C C . ASN A 1 85 ? -6.500 8.076 11.734 1.00 91.38 85 ASN A C 1
ATOM 668 O O . ASN A 1 85 ? -5.768 7.908 10.759 1.00 91.38 85 ASN A O 1
ATOM 672 N N . ILE A 1 86 ? -7.672 7.440 11.860 1.00 91.62 86 ILE A N 1
ATOM 673 C CA . ILE A 1 86 ? -8.245 6.607 10.792 1.00 91.62 86 ILE A CA 1
ATOM 674 C C . ILE A 1 86 ? -8.436 7.437 9.517 1.00 91.62 86 ILE A C 1
ATOM 676 O O . ILE A 1 86 ? -8.000 7.001 8.457 1.00 91.62 86 ILE A O 1
ATOM 680 N N . GLY A 1 87 ? -9.022 8.635 9.610 1.00 90.06 87 GLY A N 1
ATOM 681 C CA . GLY A 1 87 ? -9.177 9.542 8.468 1.00 90.06 87 GLY A CA 1
ATOM 682 C C . GLY A 1 87 ? -7.848 9.862 7.776 1.00 90.06 87 GLY A C 1
ATOM 683 O O . GLY A 1 87 ? -7.744 9.725 6.560 1.00 90.06 87 GLY A O 1
ATOM 684 N N . PHE A 1 88 ? -6.801 10.184 8.542 1.00 91.25 88 PHE A N 1
ATOM 685 C CA . PHE A 1 88 ? -5.457 10.406 7.993 1.00 91.25 88 PHE A CA 1
ATOM 686 C C . PHE A 1 88 ? -4.856 9.147 7.355 1.00 91.25 88 PHE A C 1
ATOM 688 O O . PHE A 1 88 ? -4.161 9.235 6.345 1.00 91.25 88 PHE A O 1
ATOM 695 N N . ALA A 1 89 ? -5.142 7.956 7.889 1.00 91.69 89 ALA A N 1
ATOM 696 C CA . ALA A 1 89 ? -4.694 6.708 7.274 1.00 91.69 89 ALA A CA 1
ATOM 697 C C . ALA A 1 89 ? -5.270 6.526 5.858 1.00 91.69 89 ALA A C 1
ATOM 699 O O . ALA A 1 89 ? -4.603 5.936 5.003 1.00 91.69 89 ALA A O 1
ATOM 700 N N . PHE A 1 90 ? -6.470 7.048 5.578 1.00 92.81 90 PHE A N 1
ATOM 701 C CA . PHE A 1 90 ? -7.090 6.962 4.254 1.00 92.81 90 PHE A CA 1
ATOM 702 C C . PHE A 1 90 ? -6.458 7.880 3.196 1.00 92.81 90 PHE A C 1
ATOM 704 O O . PHE A 1 90 ? -6.647 7.628 2.008 1.00 92.81 90 PHE A O 1
ATOM 711 N N . GLU A 1 91 ? -5.613 8.850 3.569 1.00 91.81 91 GLU A N 1
ATOM 712 C CA . GLU A 1 91 ? -4.863 9.668 2.596 1.00 91.81 91 GLU A CA 1
ATOM 713 C C . GLU A 1 91 ? -3.959 8.816 1.688 1.00 91.81 91 GLU A C 1
ATOM 715 O O . GLU A 1 91 ? -3.762 9.134 0.516 1.00 91.81 91 GLU A O 1
ATOM 720 N N . HIS A 1 92 ? -3.452 7.695 2.212 1.00 91.56 92 HIS A N 1
ATOM 721 C CA . HIS A 1 92 ? -2.592 6.755 1.485 1.00 91.56 92 HIS A CA 1
ATOM 722 C C . HIS A 1 92 ? -3.343 5.532 0.935 1.00 91.56 92 HIS A C 1
ATOM 724 O O . HIS A 1 92 ? -2.729 4.626 0.369 1.00 91.56 92 HIS A O 1
ATOM 730 N N . ALA A 1 93 ? -4.673 5.488 1.063 1.00 91.19 93 ALA A N 1
ATOM 731 C CA . ALA A 1 93 ? -5.468 4.315 0.704 1.00 91.19 93 ALA A CA 1
ATOM 732 C C . ALA A 1 93 ? -5.332 3.922 -0.778 1.00 91.19 93 ALA A C 1
ATOM 734 O O . ALA A 1 93 ? -5.382 2.742 -1.111 1.00 91.19 93 ALA A O 1
ATOM 735 N N . GLN A 1 94 ? -5.073 4.889 -1.665 1.00 92.50 94 GLN A N 1
ATOM 736 C CA . GLN A 1 94 ? -4.899 4.651 -3.104 1.00 92.50 94 GLN A CA 1
ATOM 737 C C . GLN A 1 94 ? -3.665 3.804 -3.458 1.00 92.50 94 GLN A C 1
ATOM 739 O O . GLN A 1 94 ? -3.595 3.281 -4.570 1.00 92.50 94 GLN A O 1
ATOM 744 N N . GLY A 1 95 ? -2.718 3.613 -2.533 1.00 91.94 95 GLY A N 1
ATOM 745 C CA . GLY A 1 95 ? -1.542 2.776 -2.775 1.00 91.94 95 GLY A CA 1
ATOM 746 C C . GLY A 1 95 ? -1.897 1.320 -3.081 1.00 91.94 95 GLY A C 1
ATOM 747 O O . GLY A 1 95 ? -1.384 0.747 -4.041 1.00 91.94 95 GLY A O 1
ATOM 748 N N . LEU A 1 96 ? -2.826 0.732 -2.318 1.00 92.69 96 LEU A N 1
ATOM 749 C CA . LEU A 1 96 ? -3.205 -0.676 -2.480 1.00 92.69 96 LEU A CA 1
ATOM 750 C C . LEU A 1 96 ? -3.930 -0.938 -3.821 1.00 92.69 96 LEU A C 1
ATOM 752 O O . LEU A 1 96 ? -3.503 -1.842 -4.544 1.00 92.69 96 LEU A O 1
ATOM 756 N N . PRO A 1 97 ? -4.953 -0.153 -4.221 1.00 92.94 97 PRO A N 1
ATOM 757 C CA . PRO A 1 97 ? -5.572 -0.285 -5.534 1.00 92.94 97 PRO A CA 1
ATOM 758 C C . PRO A 1 97 ? -4.602 -0.046 -6.684 1.00 92.94 97 PRO A C 1
ATOM 760 O O . PRO A 1 97 ? -4.609 -0.806 -7.650 1.00 92.94 97 PRO A O 1
ATOM 763 N N . GLN A 1 98 ? -3.728 0.959 -6.578 1.00 92.94 98 GLN A N 1
ATOM 764 C CA . GLN A 1 98 ? -2.751 1.247 -7.624 1.00 92.94 98 GLN A CA 1
ATOM 765 C C . GLN A 1 98 ? -1.762 0.087 -7.806 1.00 92.94 98 GLN A C 1
ATOM 767 O O . GLN A 1 98 ? -1.475 -0.288 -8.941 1.00 92.94 98 GLN A O 1
ATOM 772 N N . LEU A 1 99 ? -1.280 -0.513 -6.712 1.00 92.44 99 LEU A N 1
ATOM 773 C CA . LEU A 1 99 ? -0.374 -1.662 -6.759 1.00 92.44 99 LEU A CA 1
ATOM 774 C C . LEU A 1 99 ? -1.040 -2.871 -7.428 1.00 92.44 99 LEU A C 1
ATOM 776 O O . LEU A 1 99 ? -0.472 -3.471 -8.339 1.00 92.44 99 LEU A O 1
ATOM 780 N N . ILE A 1 100 ? -2.267 -3.194 -7.010 1.00 91.19 100 ILE A N 1
ATOM 781 C CA . ILE A 1 100 ? -3.044 -4.300 -7.581 1.00 91.19 100 ILE A CA 1
ATOM 782 C C . ILE A 1 100 ? -3.321 -4.046 -9.064 1.00 91.19 100 ILE A C 1
ATOM 784 O O . ILE A 1 100 ? -3.120 -4.932 -9.887 1.00 91.19 100 ILE A O 1
ATOM 788 N N . LYS A 1 101 ? -3.717 -2.828 -9.438 1.00 90.69 101 LYS A N 1
ATOM 789 C CA . LYS A 1 101 ? -3.968 -2.454 -10.834 1.00 90.69 101 LYS A CA 1
ATOM 790 C C . LYS A 1 101 ? -2.731 -2.628 -11.717 1.00 90.69 101 LYS A C 1
ATOM 792 O O . LYS A 1 101 ? -2.845 -3.146 -12.826 1.00 90.69 101 LYS A O 1
ATOM 797 N N . GLU A 1 102 ? -1.560 -2.206 -11.243 1.00 89.44 102 GLU A N 1
ATOM 798 C CA . GLU A 1 102 ? -0.293 -2.370 -11.968 1.00 89.44 102 GLU A CA 1
ATOM 799 C C . GLU A 1 102 ? 0.094 -3.851 -12.125 1.00 89.44 102 GLU A C 1
ATOM 801 O O . GLU A 1 102 ? 0.676 -4.216 -13.149 1.00 89.44 102 GLU A O 1
ATOM 806 N N . ALA A 1 103 ? -0.248 -4.702 -11.152 1.00 89.12 103 ALA A N 1
ATOM 807 C CA . ALA A 1 103 ? -0.033 -6.147 -11.223 1.00 89.12 103 ALA A CA 1
ATOM 808 C C . ALA A 1 103 ? -1.001 -6.829 -12.202 1.00 89.12 103 ALA A C 1
ATOM 810 O O . ALA A 1 103 ? -0.569 -7.582 -13.069 1.00 89.12 103 ALA A O 1
ATOM 811 N N . LEU A 1 104 ? -2.296 -6.500 -12.135 1.00 86.56 104 LEU A N 1
ATOM 812 C CA . LEU A 1 104 ? -3.323 -7.021 -13.048 1.00 86.56 104 LEU A CA 1
ATOM 813 C C . LEU A 1 104 ? -3.033 -6.670 -14.512 1.00 86.56 104 LEU A C 1
ATOM 815 O O . LEU A 1 104 ? -3.314 -7.460 -15.405 1.00 86.56 104 LEU A O 1
ATOM 819 N N . ALA A 1 105 ? -2.437 -5.503 -14.772 1.00 85.62 105 ALA A N 1
ATOM 820 C CA . ALA A 1 105 ? -2.028 -5.106 -16.119 1.00 85.62 105 ALA A CA 1
ATOM 821 C C . ALA A 1 105 ? -0.873 -5.953 -16.693 1.00 85.62 105 ALA A C 1
ATOM 823 O O . ALA A 1 105 ? -0.632 -5.900 -17.898 1.00 85.62 105 ALA A O 1
ATOM 824 N N . ARG A 1 106 ? -0.143 -6.690 -15.846 1.00 82.12 106 ARG A N 1
ATOM 825 C CA . ARG A 1 106 ? 1.026 -7.508 -16.212 1.00 82.12 106 ARG A CA 1
ATOM 826 C C . ARG A 1 106 ? 0.782 -9.012 -16.090 1.00 82.12 106 ARG A C 1
ATOM 828 O O . ARG A 1 106 ? 1.595 -9.785 -16.578 1.00 82.12 106 ARG A O 1
ATOM 835 N N . HIS A 1 107 ? -0.305 -9.425 -15.448 1.00 73.75 107 HIS A N 1
ATOM 836 C CA . HIS A 1 107 ? -0.624 -10.830 -15.238 1.00 73.75 107 HIS A CA 1
ATOM 837 C C . HIS A 1 107 ? -1.353 -11.418 -16.462 1.00 73.75 107 HIS A C 1
ATOM 839 O O . HIS A 1 107 ? -2.431 -10.956 -16.832 1.00 73.75 107 HIS A O 1
ATOM 845 N N . GLU A 1 108 ? -0.790 -12.457 -17.086 1.00 59.84 108 GLU A N 1
ATOM 846 C CA . GLU A 1 108 ? -1.331 -13.098 -18.303 1.00 59.84 108 GLU A CA 1
ATOM 847 C C . GLU A 1 108 ? -2.353 -14.230 -18.021 1.00 59.84 108 GLU A C 1
ATOM 849 O O . GLU A 1 108 ? -2.451 -15.195 -18.775 1.00 59.84 108 GLU A O 1
ATOM 854 N N . GLY A 1 109 ? -3.136 -14.139 -16.940 1.00 60.81 109 GLY A N 1
ATOM 855 C CA . GLY A 1 109 ? -4.073 -15.196 -16.513 1.00 60.81 109 GLY A CA 1
ATOM 856 C C . GLY A 1 109 ? -5.507 -14.724 -16.257 1.00 60.81 109 GLY A C 1
ATOM 857 O O . GLY A 1 109 ? -5.746 -13.544 -15.998 1.00 60.81 109 GLY A O 1
ATOM 858 N N . GLU A 1 110 ? -6.472 -15.653 -16.303 1.00 54.88 110 GLU A N 1
ATOM 859 C CA . GLU A 1 110 ? -7.845 -15.391 -15.855 1.00 54.88 110 GLU A CA 1
ATOM 860 C C . GLU A 1 110 ? -7.857 -15.084 -14.355 1.00 54.88 110 GLU A C 1
ATOM 862 O O . GLU A 1 110 ? -7.325 -15.819 -13.525 1.00 54.88 110 GLU A O 1
ATOM 867 N N . HIS A 1 111 ? -8.475 -13.961 -14.005 1.00 62.28 111 HIS A N 1
ATOM 868 C CA . HIS A 1 111 ? -8.528 -13.453 -12.642 1.00 62.28 111 HIS A CA 1
ATOM 869 C C . HIS A 1 111 ? -9.680 -14.099 -11.859 1.00 62.28 111 HIS A C 1
ATOM 871 O O . HIS A 1 111 ? -10.576 -13.414 -11.358 1.00 62.28 111 HIS A O 1
ATOM 877 N N . GLU A 1 112 ? -9.688 -15.431 -11.802 1.00 53.41 112 GLU A N 1
ATOM 878 C CA . GLU A 1 112 ? -10.725 -16.192 -11.111 1.00 53.41 112 GLU A CA 1
ATOM 879 C C . GLU A 1 112 ? -10.759 -15.831 -9.613 1.00 53.41 112 GLU A C 1
ATOM 881 O O . GLU A 1 112 ? -9.728 -15.717 -8.953 1.00 53.41 112 GLU A O 1
ATOM 886 N N . GLY A 1 113 ? -11.961 -15.614 -9.066 1.00 58.16 113 GLY A N 1
ATOM 887 C CA . GLY A 1 113 ? -12.160 -15.388 -7.627 1.00 58.16 113 GLY A CA 1
ATOM 888 C C . GLY A 1 113 ? -12.245 -13.929 -7.153 1.00 58.16 113 GLY A C 1
ATOM 889 O O . GLY A 1 113 ? -12.453 -13.707 -5.959 1.00 58.16 113 GLY A O 1
ATOM 890 N N . GLN A 1 114 ? -12.163 -12.927 -8.038 1.00 66.81 114 GLN A N 1
ATOM 891 C CA . GLN A 1 114 ? -12.413 -11.529 -7.653 1.00 66.81 114 GLN A CA 1
ATOM 892 C C . GLN A 1 114 ? -13.910 -11.278 -7.403 1.00 66.81 114 GLN A C 1
ATOM 894 O O . GLN A 1 114 ? -14.697 -11.123 -8.335 1.00 66.81 114 GLN A O 1
ATOM 899 N N . LYS A 1 115 ? -14.312 -11.207 -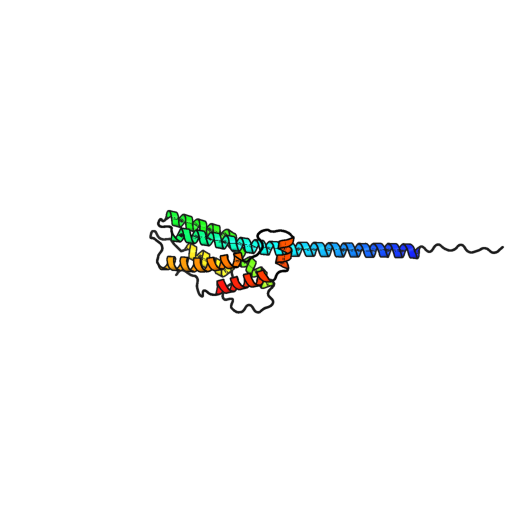6.130 1.00 71.19 115 LYS A N 1
ATOM 900 C CA . LYS A 1 115 ? -15.664 -10.782 -5.721 1.00 71.19 115 LYS A CA 1
ATOM 901 C C . LYS A 1 115 ? -15.786 -9.255 -5.665 1.00 71.19 115 LYS A C 1
ATOM 903 O O . LYS A 1 115 ? -16.862 -8.720 -5.917 1.00 71.19 115 LYS A O 1
ATOM 908 N N . ARG A 1 116 ? -14.695 -8.562 -5.328 1.00 80.88 116 ARG A N 1
ATOM 909 C CA . ARG A 1 116 ? -14.587 -7.102 -5.219 1.00 80.88 116 ARG A CA 1
ATOM 910 C C . ARG A 1 116 ? -13.209 -6.601 -5.642 1.00 80.88 116 ARG A C 1
ATOM 912 O O . ARG A 1 116 ? -12.209 -7.316 -5.539 1.00 80.88 116 ARG A O 1
ATOM 919 N N . THR A 1 117 ? -13.172 -5.345 -6.078 1.00 86.25 117 THR A N 1
ATOM 920 C CA . THR A 1 117 ? -11.925 -4.622 -6.343 1.00 86.25 117 THR A CA 1
ATOM 921 C C . THR A 1 117 ? -11.353 -4.035 -5.050 1.00 86.25 117 THR A C 1
ATOM 923 O O . THR A 1 117 ? -12.047 -3.926 -4.033 1.00 86.25 117 THR A O 1
ATOM 926 N N . ALA A 1 118 ? -10.082 -3.638 -5.083 1.00 87.56 118 ALA A N 1
ATOM 927 C CA . ALA A 1 118 ? -9.420 -3.002 -3.948 1.00 87.56 118 ALA A CA 1
ATOM 928 C C . ALA A 1 118 ? -10.061 -1.659 -3.566 1.00 87.56 118 ALA A C 1
ATOM 930 O O . ALA A 1 118 ? -10.141 -1.327 -2.388 1.00 87.56 118 ALA A O 1
ATOM 931 N N . GLU A 1 119 ? -10.577 -0.911 -4.541 1.00 89.25 119 GLU A N 1
ATOM 932 C CA . GLU A 1 119 ? -11.297 0.342 -4.312 1.00 89.25 119 GLU A CA 1
ATOM 933 C C . GLU A 1 119 ? -12.601 0.103 -3.546 1.00 89.25 119 GLU A C 1
ATOM 935 O O . GLU A 1 119 ? -12.889 0.818 -2.588 1.00 89.25 119 GLU A O 1
ATOM 940 N N . ILE A 1 120 ? -13.362 -0.932 -3.927 1.00 89.31 120 ILE A N 1
ATOM 941 C CA . ILE A 1 120 ? -14.599 -1.310 -3.229 1.00 89.31 120 ILE A CA 1
ATOM 942 C C . ILE A 1 120 ? -14.281 -1.738 -1.796 1.00 89.31 120 ILE A C 1
ATOM 944 O O . ILE A 1 120 ? -14.930 -1.280 -0.862 1.00 89.31 120 ILE A O 1
ATOM 948 N N . PHE A 1 121 ? -13.252 -2.567 -1.613 1.00 90.00 121 PHE A N 1
ATOM 949 C CA . PHE A 1 121 ? -12.799 -3.007 -0.293 1.00 90.00 121 PHE A CA 1
ATOM 950 C C . PHE A 1 121 ? -12.466 -1.828 0.635 1.00 90.00 121 PHE A C 1
ATOM 952 O O . PHE A 1 121 ? -12.928 -1.782 1.774 1.00 90.00 121 PHE A O 1
ATOM 959 N N . ILE A 1 122 ? -11.704 -0.851 0.139 1.00 90.94 122 ILE A N 1
ATOM 960 C CA . ILE A 1 122 ? -11.326 0.339 0.910 1.00 90.94 122 ILE A CA 1
ATOM 961 C C . ILE A 1 122 ? -12.553 1.178 1.259 1.00 90.94 122 ILE A C 1
ATOM 963 O O . ILE A 1 122 ? -12.696 1.574 2.414 1.00 90.94 122 ILE A O 1
ATOM 967 N N . ALA A 1 123 ? -13.458 1.397 0.302 1.00 89.50 123 ALA A N 1
ATOM 968 C CA . ALA A 1 123 ? -14.681 2.163 0.531 1.00 89.50 123 ALA A CA 1
ATOM 969 C C . ALA A 1 123 ? -15.602 1.494 1.571 1.00 89.50 123 ALA A C 1
ATOM 971 O O . ALA A 1 123 ? -16.167 2.171 2.429 1.00 89.50 123 ALA A O 1
ATOM 972 N N . GLU A 1 124 ? -15.731 0.162 1.540 1.00 89.19 124 GLU A N 1
ATOM 973 C CA . GLU A 1 124 ? -16.501 -0.603 2.534 1.00 89.19 124 GLU A CA 1
ATOM 974 C C . GLU A 1 124 ? -15.918 -0.459 3.947 1.00 89.19 124 GLU A C 1
ATOM 976 O O . GLU A 1 124 ? -16.664 -0.300 4.922 1.00 89.19 124 GLU A O 1
ATOM 981 N N . ILE A 1 125 ? -14.588 -0.488 4.065 1.00 90.06 125 ILE A N 1
ATOM 982 C CA . ILE A 1 125 ? -13.901 -0.326 5.349 1.00 90.06 125 ILE A CA 1
ATOM 983 C C . ILE A 1 125 ? -14.028 1.105 5.856 1.00 90.06 125 ILE A C 1
ATOM 985 O O . ILE A 1 125 ? -14.331 1.288 7.034 1.00 90.06 125 ILE A O 1
ATOM 989 N N . GLU A 1 126 ? -13.829 2.105 4.997 1.00 90.25 126 GLU A N 1
ATOM 990 C CA . GLU A 1 126 ? -13.987 3.520 5.344 1.00 90.25 126 GLU A CA 1
ATOM 991 C C . GLU A 1 126 ? -15.401 3.796 5.858 1.00 90.25 126 GLU A C 1
ATOM 993 O O . GLU A 1 126 ? -15.578 4.320 6.962 1.00 90.25 126 GLU A O 1
ATOM 998 N N . ALA A 1 127 ? -16.411 3.349 5.107 1.00 88.81 127 ALA A N 1
ATOM 999 C CA . ALA A 1 127 ? -17.808 3.477 5.493 1.00 88.81 127 ALA A CA 1
ATOM 1000 C C . ALA A 1 127 ? -18.071 2.800 6.844 1.00 88.81 127 ALA A C 1
ATOM 1002 O O . ALA A 1 127 ? -18.639 3.422 7.742 1.00 88.81 127 ALA A O 1
ATOM 1003 N N . SER A 1 128 ? -17.596 1.569 7.037 1.00 88.00 128 SER A N 1
ATOM 1004 C CA . SER A 1 128 ? -17.787 0.838 8.293 1.00 88.00 128 SER A CA 1
ATOM 1005 C C . SER A 1 128 ? -17.088 1.514 9.476 1.00 88.00 128 SER A C 1
ATOM 1007 O O . SER A 1 128 ? -17.690 1.665 10.535 1.00 88.00 128 SER A O 1
ATOM 1009 N N . LEU A 1 129 ? -15.846 1.979 9.317 1.00 87.62 129 LEU A N 1
ATOM 1010 C CA . LEU A 1 129 ? -15.100 2.659 10.383 1.00 87.62 129 LEU A CA 1
ATOM 1011 C C . LEU A 1 129 ? -15.682 4.031 10.733 1.00 87.62 129 LEU A C 1
ATOM 1013 O O . LEU A 1 129 ? -15.602 4.449 11.889 1.00 87.62 129 LEU A O 1
ATOM 1017 N N . SER A 1 130 ? -16.314 4.713 9.775 1.00 85.56 130 SER A N 1
ATOM 1018 C CA . SER A 1 130 ? -17.011 5.976 10.034 1.00 85.56 130 SER A CA 1
ATOM 1019 C C . SER A 1 130 ? -18.199 5.802 10.994 1.00 85.56 130 SER A C 1
ATOM 1021 O O . SER A 1 130 ? -18.492 6.701 11.792 1.00 85.56 130 SER A O 1
ATOM 1023 N N . LEU A 1 131 ? -18.835 4.624 10.978 1.00 84.44 131 LEU A N 1
ATOM 1024 C CA . LEU A 1 131 ? -19.995 4.292 11.807 1.00 84.44 131 LEU A CA 1
ATOM 1025 C C . LEU A 1 131 ? -19.616 3.846 13.226 1.00 84.44 131 LEU A C 1
ATOM 1027 O O . LEU A 1 131 ? -20.396 4.059 14.154 1.00 84.44 131 LEU A O 1
ATOM 1031 N N . ILE A 1 132 ? -18.416 3.291 13.410 1.00 84.50 132 ILE A N 1
ATOM 1032 C CA . ILE A 1 132 ? -17.969 2.749 14.700 1.00 84.50 132 ILE A CA 1
ATOM 1033 C C . ILE A 1 132 ? -17.745 3.860 15.731 1.00 84.50 132 ILE A C 1
ATOM 1035 O O . ILE A 1 132 ? -17.166 4.912 15.435 1.00 84.50 132 ILE A O 1
ATOM 1039 N N . GLY A 1 133 ? -18.169 3.607 16.971 1.00 75.75 133 GLY A N 1
ATOM 1040 C CA . GLY A 1 133 ? -17.880 4.450 18.128 1.00 75.75 133 GLY A CA 1
ATOM 1041 C C . GLY A 1 133 ? -18.647 5.773 18.155 1.00 75.75 133 GLY A C 1
ATOM 1042 O O . GLY A 1 133 ? -18.241 6.680 18.878 1.00 75.75 133 GLY A O 1
ATOM 1043 N N . ASN A 1 134 ? -19.746 5.886 17.398 1.00 79.56 134 ASN A N 1
ATOM 1044 C CA . ASN A 1 134 ? -20.644 7.054 17.375 1.00 79.56 134 ASN A CA 1
ATOM 1045 C C . ASN A 1 134 ? -21.602 7.130 18.582 1.00 79.56 134 ASN A C 1
ATOM 1047 O O . ASN A 1 134 ? -22.584 7.867 18.550 1.00 79.56 134 ASN A O 1
ATOM 1051 N N . HIS A 1 135 ? -21.333 6.371 19.641 1.00 77.69 135 HIS A N 1
ATOM 1052 C CA . HIS A 1 135 ? -22.121 6.354 20.868 1.00 77.69 135 HIS A CA 1
ATOM 1053 C C . HIS A 1 135 ? -21.269 6.719 22.088 1.00 77.69 135 HIS A C 1
ATOM 1055 O O . HIS A 1 135 ? -20.043 6.548 22.110 1.00 77.69 135 HIS A O 1
ATOM 1061 N N . ASP A 1 136 ? -21.938 7.177 23.143 1.00 69.88 136 ASP A N 1
ATOM 1062 C CA . ASP A 1 136 ? -21.285 7.637 24.372 1.00 69.88 136 ASP A CA 1
ATOM 1063 C C . ASP A 1 136 ? -20.675 6.490 25.192 1.00 69.88 136 ASP A C 1
ATOM 1065 O O . ASP A 1 136 ? -19.743 6.695 25.972 1.00 69.88 136 ASP A O 1
ATOM 1069 N N . THR A 1 137 ? -21.135 5.257 24.974 1.00 72.31 137 THR A N 1
ATOM 1070 C CA . THR A 1 137 ? -20.636 4.056 25.653 1.00 72.31 137 THR A CA 1
ATOM 1071 C C . THR A 1 137 ? -19.328 3.536 25.050 1.00 72.31 137 THR A C 1
ATOM 1073 O O . THR A 1 137 ? -18.920 3.942 23.961 1.00 72.31 137 THR A O 1
ATOM 1076 N N . ALA A 1 138 ? -18.654 2.623 25.757 1.00 78.88 138 ALA A N 1
ATOM 1077 C CA . ALA A 1 138 ? -17.557 1.841 25.184 1.00 78.88 138 ALA A CA 1
ATOM 1078 C C . ALA A 1 138 ? -18.022 1.068 23.935 1.00 78.88 138 ALA A C 1
ATOM 1080 O O . ALA A 1 138 ? -19.225 0.855 23.765 1.00 78.88 138 ALA A O 1
ATOM 1081 N N . LEU A 1 139 ? -17.073 0.652 23.086 1.00 80.94 139 LEU A N 1
ATOM 1082 C CA . LEU A 1 139 ? -17.363 -0.138 21.885 1.00 80.94 139 LEU A CA 1
ATOM 1083 C C . LEU A 1 139 ? -18.230 -1.349 22.228 1.00 80.94 139 LEU A C 1
ATOM 1085 O O . LEU A 1 139 ? -17.962 -2.089 23.180 1.00 80.94 139 LEU A O 1
ATOM 1089 N N . THR A 1 140 ? -19.257 -1.564 21.421 1.00 85.62 140 THR A N 1
ATOM 1090 C CA . THR A 1 140 ? -20.098 -2.751 21.505 1.00 85.62 140 THR A CA 1
ATOM 1091 C C . THR A 1 140 ? -19.276 -4.010 21.214 1.00 85.62 140 THR A C 1
ATOM 1093 O O . THR A 1 140 ? -18.188 -3.975 20.623 1.00 85.62 140 THR A O 1
ATOM 1096 N N . ALA A 1 141 ? -19.798 -5.168 21.626 1.00 85.38 141 ALA A N 1
ATOM 1097 C CA . ALA A 1 141 ? -19.165 -6.451 21.324 1.00 85.38 141 ALA A CA 1
ATOM 1098 C C . ALA A 1 141 ? -19.018 -6.675 19.805 1.00 85.38 141 ALA A C 1
ATOM 1100 O O . ALA A 1 141 ? -18.023 -7.248 19.359 1.00 85.38 141 ALA A O 1
ATOM 1101 N N . GLU A 1 142 ? -19.976 -6.180 19.018 1.00 85.44 142 GLU A N 1
ATOM 1102 C CA . GLU A 1 142 ? -19.983 -6.286 17.558 1.0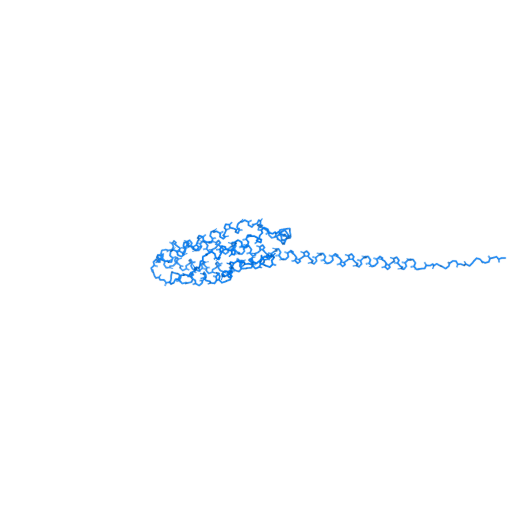0 85.44 142 GLU A CA 1
ATOM 1103 C C . GLU A 1 142 ? -18.893 -5.420 16.919 1.00 85.44 142 GLU A C 1
ATOM 1105 O O . GLU A 1 142 ? -18.102 -5.921 16.116 1.00 85.44 142 GLU A O 1
ATOM 1110 N N . GLU A 1 143 ? -18.767 -4.159 17.334 1.00 86.31 143 GLU A N 1
ATOM 1111 C CA . GLU A 1 143 ? -17.704 -3.268 16.855 1.00 86.31 143 GLU A CA 1
ATOM 1112 C C . GLU A 1 143 ? -16.320 -3.769 17.270 1.00 86.31 143 GLU A C 1
ATOM 1114 O O . GLU A 1 143 ? -15.385 -3.758 16.471 1.00 86.31 143 GLU A O 1
ATOM 1119 N N . THR A 1 144 ? -16.184 -4.276 18.496 1.00 86.31 144 THR A N 1
ATOM 1120 C CA . THR A 1 144 ? -14.921 -4.849 18.979 1.00 86.31 144 THR A CA 1
ATOM 1121 C C . THR A 1 144 ? -14.525 -6.075 18.152 1.00 86.31 144 THR A C 1
ATOM 1123 O O . THR A 1 144 ? -13.352 -6.235 17.796 1.00 86.31 144 THR A O 1
ATOM 1126 N N . ALA A 1 145 ? -15.491 -6.930 17.797 1.00 88.06 145 ALA A N 1
ATOM 1127 C CA . ALA A 1 145 ? -15.259 -8.073 16.920 1.00 88.06 145 ALA A CA 1
ATOM 1128 C C . ALA A 1 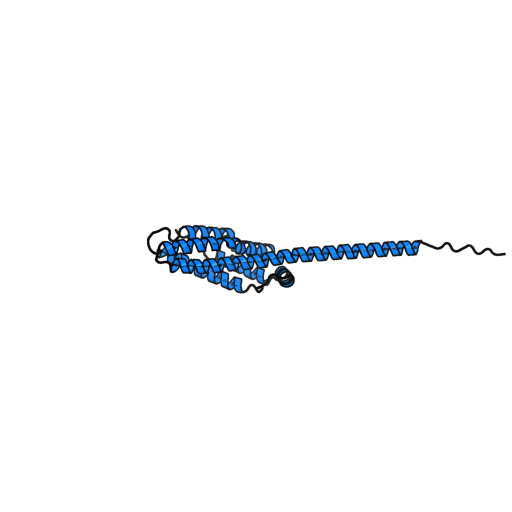145 ? -14.891 -7.636 15.493 1.00 88.06 145 ALA A C 1
ATOM 1130 O O . ALA A 1 145 ? -14.005 -8.237 14.881 1.00 88.06 145 ALA A O 1
ATOM 1131 N N . TYR A 1 146 ? -15.524 -6.583 14.970 1.00 88.19 146 TYR A N 1
ATOM 1132 C CA . TYR A 1 146 ? -15.186 -6.013 13.666 1.00 88.19 146 TYR A CA 1
ATOM 1133 C C . TYR A 1 146 ? -13.763 -5.442 13.644 1.00 88.19 146 TYR A C 1
ATOM 1135 O O . TYR A 1 146 ? -12.967 -5.824 12.787 1.00 88.19 146 TYR A O 1
ATOM 1143 N N . VAL A 1 147 ? -13.401 -4.609 14.626 1.00 89.06 147 VAL A N 1
ATOM 1144 C CA . VAL A 1 147 ? -12.051 -4.037 14.763 1.00 89.06 147 VAL A CA 1
ATOM 1145 C C . VAL A 1 147 ? -11.002 -5.145 14.877 1.00 89.06 147 VAL A C 1
ATOM 1147 O O . VAL A 1 147 ? -9.947 -5.063 14.251 1.00 89.06 147 VAL A O 1
ATOM 1150 N N . ALA A 1 148 ? -11.291 -6.226 15.609 1.00 89.56 148 ALA A N 1
ATOM 1151 C CA . ALA A 1 148 ? -10.389 -7.373 15.710 1.00 89.56 148 ALA A CA 1
ATOM 1152 C C . ALA A 1 148 ? -10.201 -8.108 14.369 1.00 89.56 148 ALA A C 1
ATOM 1154 O O . ALA A 1 148 ? -9.069 -8.456 14.021 1.00 89.56 148 ALA A O 1
ATOM 1155 N N . LYS A 1 149 ? -11.281 -8.322 13.602 1.00 89.69 149 LYS A N 1
ATOM 1156 C CA . LYS A 1 149 ? -11.208 -8.913 12.253 1.00 89.69 149 LYS A CA 1
ATOM 1157 C C . LYS A 1 149 ? -10.387 -8.038 11.312 1.00 89.69 149 LYS A C 1
ATOM 1159 O O . LYS A 1 149 ? -9.494 -8.547 10.638 1.00 89.69 149 LYS A O 1
ATOM 1164 N N . LEU A 1 150 ? -10.654 -6.733 11.312 1.00 90.56 150 LEU A N 1
ATOM 1165 C CA . LEU A 1 150 ? -9.956 -5.778 10.463 1.00 90.56 150 LEU A CA 1
ATOM 1166 C C . LEU A 1 150 ? -8.468 -5.711 10.809 1.00 90.56 150 LEU A C 1
ATOM 1168 O O . LEU A 1 150 ? -7.628 -5.769 9.918 1.00 90.56 150 LEU A O 1
ATOM 1172 N N . LYS A 1 151 ? -8.129 -5.697 12.102 1.00 91.50 151 LYS A N 1
ATOM 1173 C CA . LYS A 1 151 ? -6.738 -5.738 12.555 1.00 91.50 151 LYS A CA 1
ATOM 1174 C C . LYS A 1 151 ? -6.017 -6.995 12.071 1.00 91.50 151 LYS A C 1
ATOM 1176 O O . LYS A 1 151 ? -4.883 -6.898 11.614 1.00 91.50 151 LYS A O 1
ATOM 1181 N N . LYS A 1 152 ? -6.656 -8.169 12.156 1.00 91.69 152 LYS A N 1
ATOM 1182 C CA . LYS A 1 152 ? -6.071 -9.422 11.653 1.00 91.69 152 LYS A CA 1
ATOM 1183 C C . LYS A 1 152 ? -5.778 -9.322 10.154 1.00 91.69 152 LYS A C 1
ATOM 1185 O O . LYS A 1 152 ? -4.657 -9.604 9.748 1.00 91.69 152 LYS A O 1
ATOM 1190 N N . LEU A 1 153 ? -6.755 -8.863 9.371 1.00 91.94 153 LEU A N 1
ATOM 1191 C CA . LEU A 1 153 ? -6.616 -8.709 7.923 1.00 91.94 153 LEU A CA 1
ATOM 1192 C C . LEU A 1 153 ? -5.489 -7.734 7.558 1.00 91.94 153 LEU A C 1
ATOM 1194 O O . LEU A 1 153 ? -4.620 -8.066 6.762 1.00 91.94 153 LEU A O 1
ATOM 1198 N N . TYR A 1 154 ? -5.455 -6.559 8.186 1.00 93.06 154 TYR A N 1
ATOM 1199 C CA . TYR A 1 154 ? -4.425 -5.559 7.914 1.00 93.06 154 TYR A CA 1
ATOM 1200 C C . TYR A 1 154 ? -3.032 -5.960 8.405 1.00 93.06 154 TYR A C 1
ATOM 1202 O O . TYR A 1 154 ? -2.045 -5.531 7.821 1.00 93.06 154 TYR A O 1
ATOM 1210 N N . THR A 1 155 ? -2.936 -6.806 9.435 1.00 93.38 155 THR A N 1
ATOM 1211 C CA . THR A 1 155 ? -1.654 -7.392 9.860 1.00 93.38 155 THR A CA 1
ATOM 1212 C C . THR A 1 155 ? -1.116 -8.327 8.780 1.00 93.38 155 THR A C 1
ATOM 1214 O O . THR A 1 155 ? 0.078 -8.326 8.502 1.00 93.38 155 THR A O 1
ATOM 1217 N N . GLU A 1 156 ? -1.992 -9.100 8.138 1.00 92.94 156 GLU A N 1
ATOM 1218 C CA . GLU A 1 156 ? -1.594 -9.964 7.028 1.00 92.94 156 GLU A CA 1
ATOM 1219 C C . GLU A 1 156 ? -1.243 -9.158 5.767 1.00 92.94 156 GLU A C 1
ATOM 1221 O O . GLU A 1 156 ? -0.255 -9.468 5.104 1.00 92.94 156 GLU A O 1
ATOM 1226 N N . ILE A 1 157 ? -1.978 -8.076 5.482 1.00 92.12 157 ILE A N 1
ATOM 1227 C CA . ILE A 1 157 ? -1.641 -7.128 4.407 1.00 92.12 157 ILE A CA 1
ATOM 1228 C C . ILE A 1 157 ? -0.261 -6.496 4.646 1.00 92.12 15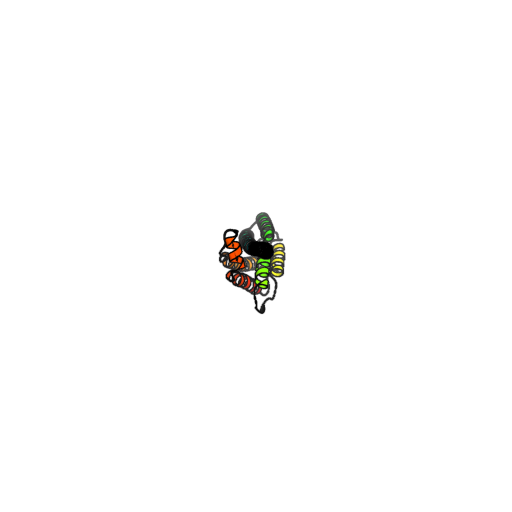7 ILE A C 1
ATOM 1230 O O . ILE A 1 157 ? 0.571 -6.520 3.742 1.00 92.12 157 ILE A O 1
ATOM 1234 N N . ASP A 1 158 ? 0.010 -5.966 5.845 1.00 92.62 158 ASP A N 1
ATOM 1235 C CA . ASP A 1 158 ? 1.315 -5.372 6.185 1.00 92.62 158 ASP A CA 1
ATOM 1236 C C . ASP A 1 158 ? 2.441 -6.412 6.114 1.00 92.62 158 ASP A C 1
ATOM 1238 O O . ASP A 1 158 ? 3.491 -6.128 5.545 1.00 92.62 158 ASP A O 1
ATOM 1242 N N . SER A 1 159 ? 2.205 -7.642 6.591 1.00 91.94 159 SER A N 1
ATOM 1243 C CA . SER A 1 159 ? 3.186 -8.732 6.500 1.00 91.94 159 SER A CA 1
ATOM 1244 C C . SER A 1 159 ? 3.555 -9.060 5.056 1.00 91.94 159 SER A C 1
ATOM 1246 O O . SER A 1 159 ? 4.732 -9.245 4.767 1.00 91.94 159 SER A O 1
ATOM 1248 N N . ARG A 1 160 ? 2.575 -9.110 4.146 1.00 91.44 160 ARG A N 1
ATOM 1249 C CA . ARG A 1 160 ? 2.827 -9.364 2.720 1.00 91.44 160 ARG A CA 1
ATOM 1250 C C . ARG A 1 160 ? 3.517 -8.174 2.060 1.00 91.44 160 ARG A C 1
ATOM 1252 O O . ARG A 1 160 ? 4.455 -8.358 1.300 1.00 91.44 160 ARG A O 1
ATOM 1259 N N . LEU A 1 161 ? 3.110 -6.944 2.378 1.00 91.12 161 LEU A N 1
ATOM 1260 C CA . LEU A 1 161 ? 3.755 -5.730 1.860 1.00 91.12 161 LEU A CA 1
ATOM 1261 C C . LEU A 1 161 ? 5.193 -5.554 2.369 1.00 91.12 161 LEU A C 1
ATOM 1263 O O . LEU A 1 161 ? 6.003 -4.937 1.681 1.00 91.12 161 LEU A O 1
ATOM 1267 N N . ALA A 1 162 ? 5.531 -6.100 3.539 1.00 89.38 162 ALA A N 1
ATOM 1268 C CA . ALA A 1 162 ? 6.893 -6.101 4.063 1.00 89.38 162 ALA A CA 1
ATOM 1269 C C . ALA A 1 162 ? 7.857 -6.995 3.262 1.00 89.38 162 ALA A C 1
ATOM 1271 O O . ALA A 1 162 ? 9.066 -6.805 3.365 1.00 89.38 162 ALA A O 1
ATOM 1272 N N . GLU A 1 163 ? 7.351 -7.929 2.449 1.00 88.38 163 GLU A N 1
ATOM 1273 C CA . GLU A 1 163 ? 8.168 -8.738 1.531 1.00 88.38 163 GLU A CA 1
ATOM 1274 C C . GLU A 1 163 ? 8.613 -7.948 0.288 1.00 88.38 163 GLU A C 1
ATOM 1276 O O . GLU A 1 163 ? 9.476 -8.403 -0.465 1.00 88.38 163 GLU A O 1
ATOM 1281 N N . PHE A 1 164 ? 8.055 -6.751 0.064 1.00 87.25 164 PHE A N 1
ATOM 1282 C CA . PHE A 1 164 ? 8.452 -5.897 -1.048 1.00 87.25 164 PHE A CA 1
ATOM 1283 C C . PHE A 1 164 ? 9.899 -5.395 -0.840 1.00 87.25 164 PHE A C 1
ATOM 1285 O O . PHE A 1 164 ? 10.167 -4.688 0.130 1.00 87.25 164 PHE A O 1
ATOM 1292 N N . PRO A 1 165 ? 10.849 -5.716 -1.739 1.00 77.62 165 PRO A N 1
ATOM 1293 C CA . PRO A 1 165 ? 12.281 -5.705 -1.419 1.00 77.62 165 PRO A CA 1
ATOM 1294 C C . PRO A 1 165 ? 12.967 -4.334 -1.542 1.00 77.62 165 PRO A C 1
ATOM 1296 O O . PRO A 1 165 ? 14.191 -4.257 -1.446 1.00 77.62 165 PRO A O 1
ATOM 1299 N N . TYR A 1 166 ? 12.220 -3.263 -1.821 1.00 81.38 166 TYR A N 1
ATOM 1300 C CA . TYR A 1 166 ? 12.796 -1.952 -2.121 1.00 81.38 166 TYR A CA 1
ATOM 1301 C C . TYR A 1 166 ? 12.426 -0.915 -1.062 1.00 81.38 166 TYR A C 1
ATOM 1303 O O . TYR A 1 166 ? 11.282 -0.460 -0.993 1.00 81.38 166 TYR A O 1
ATOM 1311 N N . ASP A 1 167 ? 13.442 -0.492 -0.311 1.00 78.38 167 ASP A N 1
ATOM 1312 C CA . ASP A 1 167 ? 13.354 0.560 0.710 1.00 78.38 167 ASP A CA 1
ATOM 1313 C C . ASP A 1 167 ? 13.725 1.953 0.170 1.00 78.38 167 ASP A C 1
ATOM 1315 O O . ASP A 1 167 ? 13.553 2.964 0.849 1.00 78.38 167 ASP A O 1
ATOM 1319 N N . GLU A 1 168 ? 14.192 2.030 -1.080 1.00 84.06 168 GLU A N 1
ATOM 1320 C CA . GLU A 1 168 ? 14.558 3.282 -1.743 1.00 84.06 168 GLU A CA 1
ATOM 1321 C C . GLU A 1 168 ? 14.152 3.312 -3.225 1.00 84.06 168 GLU A C 1
ATOM 1323 O O . GLU A 1 168 ? 14.250 2.321 -3.960 1.00 84.06 168 GLU A O 1
ATOM 1328 N N . ILE A 1 169 ? 13.710 4.490 -3.680 1.00 86.12 169 ILE A N 1
ATOM 1329 C CA . ILE A 1 169 ? 13.418 4.760 -5.089 1.00 86.12 169 ILE A CA 1
ATOM 1330 C C . ILE A 1 169 ? 14.712 5.236 -5.754 1.00 86.12 169 ILE A C 1
ATOM 1332 O O . ILE A 1 169 ? 15.170 6.356 -5.537 1.00 86.12 169 ILE A O 1
ATOM 1336 N N . SER A 1 170 ? 15.302 4.374 -6.574 1.00 87.56 170 SER A N 1
ATOM 1337 C CA . SER A 1 170 ? 16.462 4.669 -7.409 1.00 87.56 170 SER A CA 1
ATOM 1338 C C . SER A 1 170 ? 16.212 4.160 -8.824 1.00 87.56 170 SER A C 1
ATOM 1340 O O . SER A 1 170 ? 15.367 3.292 -9.047 1.00 87.56 170 SER A O 1
ATOM 1342 N N . LYS A 1 171 ? 16.990 4.641 -9.801 1.00 85.62 171 LYS A N 1
ATOM 1343 C CA . LYS A 1 171 ? 16.907 4.137 -11.182 1.00 85.62 171 LYS A CA 1
ATOM 1344 C C . LYS A 1 171 ? 17.056 2.610 -11.246 1.00 85.62 171 LYS A C 1
ATOM 1346 O O . LYS A 1 171 ? 16.400 1.955 -12.051 1.00 85.62 171 LYS A O 1
ATOM 1351 N N . GLU A 1 172 ? 17.918 2.041 -10.406 1.00 85.38 172 GLU A N 1
ATOM 1352 C CA . GLU A 1 172 ? 18.174 0.603 -10.377 1.00 85.38 172 GLU A CA 1
ATOM 1353 C C . GLU A 1 172 ? 17.012 -0.182 -9.751 1.00 85.38 172 GLU A C 1
ATOM 1355 O O . GLU A 1 172 ? 16.612 -1.205 -10.308 1.00 85.38 172 GLU A O 1
ATOM 1360 N N . SER A 1 173 ? 16.439 0.287 -8.634 1.00 85.25 173 SER A N 1
ATOM 1361 C CA . SER A 1 173 ? 15.271 -0.365 -8.021 1.00 85.25 173 SER A CA 1
ATOM 1362 C C . SER A 1 173 ? 14.023 -0.220 -8.886 1.00 85.25 173 SER A C 1
ATOM 1364 O O . SER A 1 173 ? 13.287 -1.190 -9.048 1.00 85.25 173 SER A O 1
ATOM 1366 N N . ALA A 1 174 ? 13.827 0.930 -9.535 1.00 87.38 174 ALA A N 1
ATOM 1367 C CA . ALA A 1 174 ? 12.731 1.155 -10.470 1.00 87.38 174 ALA A CA 1
ATOM 1368 C C . ALA A 1 174 ? 12.803 0.199 -11.670 1.00 87.38 174 ALA A C 1
ATOM 1370 O O . ALA A 1 174 ? 11.841 -0.508 -11.962 1.00 87.38 174 ALA A O 1
ATOM 1371 N N . LEU A 1 175 ? 13.963 0.100 -12.328 1.00 86.25 175 LEU A N 1
ATOM 1372 C CA . LEU A 1 175 ? 14.133 -0.824 -13.452 1.00 86.25 175 LEU A CA 1
ATOM 1373 C C . LEU A 1 175 ? 14.018 -2.291 -13.016 1.00 86.25 175 LEU A C 1
ATOM 1375 O O . LEU A 1 175 ? 13.438 -3.087 -13.750 1.00 86.25 175 LEU A O 1
ATOM 1379 N N . ARG A 1 176 ? 14.531 -2.673 -11.839 1.00 85.62 176 ARG A N 1
ATOM 1380 C CA . ARG A 1 176 ? 14.363 -4.044 -11.329 1.00 85.62 176 ARG A CA 1
ATOM 1381 C C . ARG A 1 176 ? 12.917 -4.359 -10.958 1.00 85.62 176 ARG A C 1
ATOM 1383 O O . ARG A 1 176 ? 12.472 -5.464 -11.232 1.00 85.62 176 ARG A O 1
ATOM 1390 N N . THR A 1 177 ? 12.185 -3.403 -10.394 1.00 87.12 177 THR A N 1
ATOM 1391 C CA . THR A 1 177 ? 10.750 -3.549 -10.112 1.00 87.12 177 THR A CA 1
ATOM 1392 C C . THR A 1 177 ? 9.977 -3.729 -11.408 1.00 87.12 177 THR A C 1
ATOM 1394 O O . THR A 1 177 ? 9.204 -4.666 -11.530 1.00 87.12 177 THR A O 1
ATOM 1397 N N . GLU A 1 178 ? 10.227 -2.894 -12.416 1.00 86.12 178 GLU A N 1
ATOM 1398 C CA . GLU A 1 178 ? 9.503 -2.982 -13.685 1.00 86.12 178 GLU A CA 1
ATOM 1399 C C . GLU A 1 178 ? 9.752 -4.302 -14.435 1.00 86.12 178 GLU A C 1
ATOM 1401 O O . GLU A 1 178 ? 8.836 -4.796 -15.084 1.00 86.12 178 GLU A O 1
ATOM 1406 N N . ASN A 1 179 ? 10.945 -4.892 -14.298 1.00 83.12 179 ASN A N 1
ATOM 1407 C CA . ASN A 1 179 ? 11.278 -6.206 -14.863 1.00 83.12 179 ASN A CA 1
ATOM 1408 C C . ASN A 1 179 ? 10.866 -7.399 -13.993 1.00 83.12 179 ASN A C 1
ATOM 1410 O O . ASN A 1 179 ? 10.840 -8.523 -14.485 1.00 83.12 179 ASN A O 1
ATOM 1414 N N . GLY A 1 180 ? 10.696 -7.196 -12.689 1.00 76.12 180 GLY A N 1
ATOM 1415 C CA . GLY A 1 180 ? 10.525 -8.282 -11.733 1.00 76.12 180 GLY A CA 1
ATOM 1416 C C . GLY A 1 180 ? 9.080 -8.755 -11.673 1.00 76.12 180 GLY A C 1
ATOM 1417 O O . GLY A 1 180 ? 8.172 -7.936 -11.636 1.00 76.12 180 GLY A O 1
ATOM 1418 N N . GLU A 1 181 ? 8.867 -10.065 -11.590 1.00 71.00 181 GLU A N 1
ATOM 1419 C CA . GLU A 1 181 ? 7.524 -10.648 -11.435 1.00 71.00 181 GLU A CA 1
ATOM 1420 C C . GLU A 1 181 ? 7.144 -10.874 -9.962 1.00 71.00 181 GLU A C 1
ATOM 1422 O O . GLU A 1 181 ? 5.967 -10.906 -9.626 1.00 71.00 181 GLU A O 1
ATOM 1427 N N . GLY A 1 182 ? 8.116 -10.930 -9.043 1.00 80.31 182 GLY A N 1
ATOM 1428 C CA . GLY A 1 182 ? 7.850 -11.278 -7.638 1.00 80.31 182 GLY A CA 1
ATOM 1429 C C . GLY A 1 182 ? 6.888 -10.332 -6.901 1.00 80.31 182 GLY A C 1
ATOM 1430 O O . GLY A 1 182 ? 6.186 -10.754 -5.987 1.00 80.31 182 GLY A O 1
ATOM 1431 N N . TRP A 1 183 ? 6.799 -9.059 -7.303 1.00 87.25 183 TRP A N 1
ATOM 1432 C CA . TRP A 1 183 ? 5.812 -8.136 -6.730 1.00 87.25 183 TRP A CA 1
ATOM 1433 C C . TRP A 1 183 ? 4.412 -8.291 -7.345 1.00 87.25 183 TRP A C 1
ATOM 1435 O O . TRP A 1 183 ? 3.433 -7.886 -6.717 1.00 87.25 183 TRP A O 1
ATOM 1445 N N . VAL A 1 184 ? 4.304 -8.867 -8.548 1.00 88.12 184 VAL A N 1
ATOM 1446 C CA . VAL A 1 184 ? 3.026 -9.157 -9.214 1.00 88.12 184 VAL A CA 1
ATOM 1447 C C . VAL A 1 184 ? 2.302 -10.258 -8.444 1.00 88.12 184 VAL A C 1
ATOM 1449 O O . VAL A 1 184 ? 1.141 -10.075 -8.081 1.00 88.12 184 VAL A O 1
ATOM 1452 N N . ASP A 1 185 ? 3.012 -11.334 -8.091 1.00 86.06 185 ASP A N 1
ATOM 1453 C CA . ASP A 1 185 ? 2.481 -12.424 -7.261 1.00 86.06 185 ASP A CA 1
ATOM 1454 C C . ASP A 1 185 ? 2.061 -11.931 -5.871 1.00 86.06 185 ASP A C 1
ATOM 1456 O O . ASP A 1 185 ? 0.992 -12.285 -5.370 1.00 86.06 185 ASP A O 1
ATOM 1460 N N . LEU A 1 186 ? 2.866 -11.055 -5.261 1.00 88.50 186 LEU A N 1
ATOM 1461 C CA . LEU A 1 186 ? 2.547 -10.410 -3.986 1.00 88.50 186 LEU A CA 1
ATOM 1462 C C . LEU A 1 186 ? 1.242 -9.611 -4.088 1.00 88.50 186 LEU A C 1
ATOM 1464 O O . LEU A 1 186 ? 0.334 -9.791 -3.272 1.00 88.50 186 LEU A O 1
ATOM 1468 N N . ALA A 1 187 ? 1.124 -8.743 -5.094 1.00 89.06 187 ALA A N 1
ATOM 1469 C CA . ALA A 1 187 ? -0.057 -7.910 -5.306 1.00 89.06 187 ALA A CA 1
ATOM 1470 C C . ALA A 1 187 ? -1.306 -8.746 -5.625 1.00 89.06 187 ALA A C 1
ATOM 1472 O O . ALA A 1 187 ? -2.399 -8.437 -5.146 1.00 89.06 187 ALA A O 1
ATOM 1473 N N . TYR A 1 188 ? -1.153 -9.840 -6.368 1.00 86.94 188 TYR A N 1
ATOM 1474 C CA . TYR A 1 188 ? -2.236 -10.786 -6.606 1.00 86.94 188 TYR A CA 1
ATOM 1475 C C . TYR A 1 188 ? -2.639 -11.526 -5.321 1.00 86.94 188 TYR A C 1
ATOM 1477 O O . TYR A 1 188 ? -3.825 -11.640 -5.012 1.00 86.94 188 TYR A O 1
ATOM 1485 N N . GLY A 1 189 ? -1.671 -11.936 -4.499 1.00 86.94 189 GLY A N 1
ATOM 1486 C CA . GLY A 1 189 ? -1.921 -12.500 -3.173 1.00 86.94 189 GLY A CA 1
ATOM 1487 C C . GLY A 1 189 ? -2.674 -11.537 -2.250 1.00 86.94 189 GLY A C 1
ATOM 1488 O O . GLY A 1 189 ? -3.571 -11.963 -1.523 1.00 86.94 189 GLY A O 1
ATOM 1489 N N . LEU A 1 190 ? -2.375 -10.235 -2.314 1.00 89.38 190 LEU A N 1
ATOM 1490 C CA . LEU A 1 190 ? -3.140 -9.196 -1.613 1.00 89.38 190 LEU A CA 1
ATOM 1491 C C . LEU A 1 190 ? -4.576 -9.101 -2.130 1.00 89.38 190 LEU A C 1
ATOM 1493 O O . LEU A 1 190 ? -5.505 -8.971 -1.336 1.00 89.38 190 LEU A O 1
ATOM 1497 N N . LEU A 1 191 ? -4.773 -9.192 -3.445 1.00 87.94 191 LEU A N 1
ATOM 1498 C CA . LEU A 1 191 ? -6.100 -9.172 -4.048 1.00 87.94 191 LEU A CA 1
ATOM 1499 C C . LEU A 1 191 ? -6.953 -10.375 -3.625 1.00 87.94 191 LEU A C 1
ATOM 1501 O O . LEU A 1 191 ? -8.138 -10.214 -3.331 1.00 87.94 191 LEU A O 1
ATOM 1505 N N . LEU A 1 192 ? -6.368 -11.571 -3.559 1.00 86.69 192 LEU A N 1
ATOM 1506 C CA . LEU A 1 192 ? -7.058 -12.750 -3.034 1.00 86.69 192 LEU A CA 1
ATOM 1507 C C . LEU A 1 192 ? -7.392 -12.572 -1.551 1.00 86.69 192 LEU A C 1
ATOM 1509 O O . LEU A 1 192 ? -8.539 -12.777 -1.160 1.00 86.69 192 LEU A O 1
ATOM 1513 N N . LEU A 1 193 ? -6.437 -12.084 -0.754 1.00 86.81 193 LEU A N 1
ATOM 1514 C CA . LEU A 1 193 ? -6.615 -11.841 0.678 1.00 86.81 193 LEU A CA 1
ATOM 1515 C C . LEU A 1 193 ? -7.775 -10.878 0.971 1.00 86.81 193 LEU A C 1
ATOM 1517 O O . LEU A 1 193 ? -8.603 -11.149 1.839 1.00 86.81 193 LEU A O 1
ATOM 1521 N N . ILE A 1 194 ? -7.896 -9.769 0.231 1.00 86.88 194 ILE A N 1
ATOM 1522 C CA . ILE A 1 194 ? -9.028 -8.843 0.414 1.00 86.88 194 ILE A CA 1
ATOM 1523 C C . ILE A 1 194 ? -10.361 -9.441 -0.054 1.00 86.88 194 ILE A C 1
ATOM 1525 O O . ILE A 1 194 ? -11.419 -8.941 0.325 1.00 86.88 194 ILE A O 1
ATOM 1529 N N . ASN A 1 195 ? -10.346 -10.502 -0.860 1.00 84.31 195 ASN A N 1
ATOM 1530 C CA . ASN A 1 195 ? -11.536 -11.198 -1.349 1.00 84.31 195 ASN A CA 1
ATOM 1531 C C . ASN A 1 195 ? -11.942 -12.413 -0.492 1.00 84.31 195 ASN A C 1
ATOM 1533 O O . ASN A 1 195 ? -13.063 -12.899 -0.651 1.00 84.31 195 ASN A O 1
ATOM 1537 N N . GLU A 1 196 ? -11.099 -12.873 0.440 1.00 80.12 196 GLU A N 1
ATOM 1538 C CA . GLU A 1 196 ? -11.441 -13.973 1.356 1.00 80.12 196 GLU A CA 1
ATOM 1539 C C . GLU A 1 196 ? -12.646 -13.664 2.267 1.00 80.12 196 GLU A C 1
ATOM 1541 O O . GLU A 1 196 ? -13.523 -14.523 2.402 1.00 80.12 196 GLU A O 1
ATOM 1546 N N . PRO A 1 197 ? -12.766 -12.475 2.898 1.00 73.81 197 PRO A N 1
ATOM 1547 C CA . PRO A 1 197 ? -13.894 -12.200 3.782 1.00 73.81 197 PRO A CA 1
ATOM 1548 C C . PRO A 1 197 ? -15.166 -11.905 2.976 1.00 73.81 197 PRO A C 1
ATOM 1550 O O . PRO A 1 197 ? -15.253 -10.869 2.323 1.00 73.81 197 PRO A O 1
ATOM 1553 N N . ASP A 1 198 ? -16.202 -12.742 3.088 1.00 66.00 198 ASP A N 1
ATOM 1554 C CA . ASP A 1 198 ? -17.460 -12.548 2.341 1.00 66.00 198 ASP A CA 1
ATOM 1555 C C . ASP A 1 198 ? -18.166 -11.211 2.640 1.00 66.00 198 ASP A C 1
ATOM 1557 O O . ASP A 1 198 ? -18.858 -10.681 1.772 1.00 66.00 198 ASP A O 1
ATOM 1561 N N . LYS A 1 199 ? -18.014 -10.662 3.859 1.00 63.62 199 LYS A N 1
ATOM 1562 C CA . LYS A 1 199 ? -18.538 -9.343 4.266 1.00 63.62 199 LYS A CA 1
ATOM 1563 C C . LYS A 1 199 ? -17.638 -8.678 5.308 1.00 63.62 199 LYS A C 1
ATOM 1565 O O . LYS A 1 199 ? -17.306 -9.294 6.322 1.00 63.62 199 LYS A O 1
ATOM 1570 N N . LEU A 1 200 ? -17.322 -7.402 5.092 1.00 63.00 200 LEU A N 1
ATOM 1571 C CA . LEU A 1 200 ? -16.658 -6.516 6.056 1.00 63.00 200 LEU A CA 1
ATOM 1572 C C . LEU A 1 200 ? -17.549 -5.299 6.309 1.00 63.00 200 LEU A C 1
ATOM 1574 O O . LEU A 1 200 ? -17.200 -4.177 5.980 1.00 63.00 200 LEU A O 1
ATOM 1578 N N . THR A 1 201 ? -18.728 -5.540 6.876 1.00 61.81 201 THR A N 1
ATOM 1579 C CA . THR A 1 201 ? -19.668 -4.474 7.234 1.00 61.81 201 THR A CA 1
ATOM 1580 C C . THR A 1 201 ? -20.096 -4.635 8.682 1.00 61.81 201 THR A C 1
ATOM 1582 O O . THR A 1 201 ? -20.490 -5.737 9.081 1.00 61.81 201 THR A O 1
ATOM 1585 N N . VAL A 1 202 ? -20.060 -3.547 9.446 1.00 57.50 202 VAL A N 1
ATOM 1586 C CA . VAL A 1 202 ? -20.818 -3.434 10.699 1.00 57.50 202 VAL A CA 1
ATOM 1587 C C . VAL A 1 202 ? -22.276 -3.180 10.303 1.00 57.50 202 VAL A C 1
ATOM 1589 O O . VAL A 1 202 ? -22.525 -2.337 9.442 1.00 57.50 202 VAL A O 1
ATOM 1592 N N . LYS A 1 203 ? -23.212 -3.982 10.821 1.00 49.22 203 LYS A N 1
ATOM 1593 C CA . LYS A 1 203 ? -24.651 -3.786 10.593 1.00 49.22 203 LYS A CA 1
ATOM 1594 C C . LYS A 1 203 ? -25.233 -2.846 11.633 1.00 49.22 203 LYS A C 1
ATOM 1596 O O . LYS A 1 203 ? -24.746 -2.905 12.778 1.00 49.22 203 LYS A O 1
#

Secondary structure (DSSP, 8-state):
---PPP-----HHHHHHHHHHHHHHHHHHHHHHHHHHHHHHHHHHHHHHHHHHHHHHHHHHHHHHHHHHHHH--SHHHHHHHHHHHHHHGGGTTHHHHHHHHHHTT--S--TT-SS-HHHHHHHHHHHHHHTT-SSSSPPHHHHHHHHHHHHHHHHHHHHHTT---SS--HHHHHHHHH-SHHHHHHHHHHHHHHSSS-----

Foldseek 3Di:
DDDDPPDDPDPPVVVVVVVVVVVVVVVVVVVVVVVVVVLVVLLVLLLQLVLLLVLLLQLLVLLLVLLVQCQVDFFLVSNVVSLVSNVVSCVSLNSLQSNLVSLVVVDPDDLPQQPDGSVVLSVQQNVQSVPFSPDRGRGDPLSSVLSVVSSVLSVVSNVLSVPQDDPDRDSVSSNCSSVDNVSSVSSSVNSNSSSPDPDSHDD

pLDDT: mean 84.06, std 10.92, range [36.78, 94.88]

=== Feature glossary ===
Each block in this record encodes a different view of the same protein. In brief:

Predicted aligned error. PAE(i, j) answers: if I align the predicted and true structures on residue i, how far off (in Å) do I expect residue j to be? A block-diagonal PAE matrix with low values on the blocks and high values off-diagonal is the signature of a multi-domain protein with confidently predicted domains but uncertain inter-domain orientation.

Contact-map, Ramachandran, and PAE plots. Plot images: a contact map (which residues are close 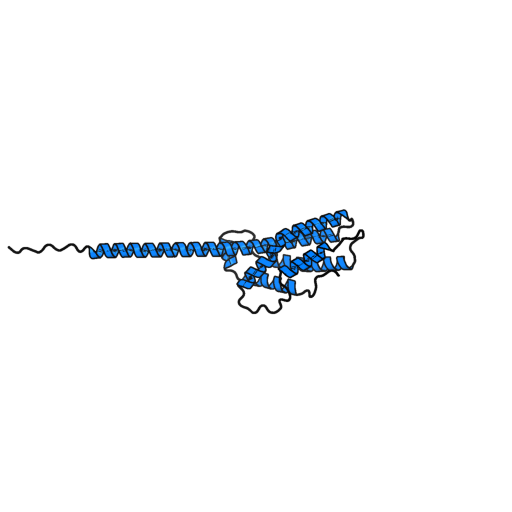in 3D, as an N×N binary image), a Ramachandran scatter (backbone torsion angles, revealing secondary-structure composition at a glance), and — for AlphaFold structures — a PAE heatmap (pairwise prediction confidence).

Backbone torsions (φ/ψ). φ (phi) and ψ (psi) are the two rotatable backbone dihedrals per residue: φ is the C(i-1)–N–Cα–C torsion, ψ is the N–Cα–C–N(i+1) torsion, both in degrees on (−180°, 180°]. α-helical residues cluster near (−60°, −45°); β-strand residues near (−120°, +130°). A Ramachandran plot is simply a scatter of (φ, ψ) for every residue.

Foldseek 3Di. A 3Di character summarizes, for each residue, the relative orientation of the Cα frame of its nearest spatial neighbor. Because it encodes fold topology rather than chemistry, 3Di alignments detect remote structural similarity that sequence alignment misses.

Radius of gyration, Cα contacts, bounding box. Three whole-structure scalars: the radius of gyration (RMS distance of Cα from centroid, in Å), the count of Cα–Cα contacts (pairs closer than 8 Å and separated by more than four residues in sequence — i.e. tertiary, not local, contacts), and the bounding-box dimensions. Together they distinguish compact globular folds from extended fibres or disordered chains.

Sequence. Sequence gives the chain of amino acids in standard one-letter code (A=alanine, C=cysteine, …, Y=tyrosine), read N→C. It is the only feature that is directly encoded by the gene; all structural features are derived from the folded form of this sequence.

mmCIF coordinates. Atomic coordinates in PDBx/mmCIF format — the same representation the Protein Data Bank distributes. Each line of the _atom_site loop places one backbone atom in Cartesian space (units: ångströms, origin: arbitrary).

Secondary structure (3-state, P-SEA). Three-state secondary structure (P-SEA) collapses the eight DSSP classes into helix (a), strand (b), and coil (c). P-SEA assigns these from Cα geometry alone — distances and angles — without requiring backbone oxygens, so it works on any Cα trace.

InterPro / GO / CATH / organism. Functional annotations link the protein to curated databases. InterPro entries identify conserved domains and families by matching the sequence against member-database signatures (Pfam, PROSITE, CDD, …). Gene Ontology (GO) terms describe molecular function, biological process, and cellular component in a controlled vocabulary. CATH places the structure in a hierarchical fold classification (Class/Architecture/Topology/Homologous-superfamily). The organism is the source species.

B-factor. B-factor (Debye–Waller factor) reflects atomic displacement in the crystal lattice. It is an experimental observable (units Å²), not a prediction; low values mean the atom is pinned down, high values mean it moves or is heterogeneous across the crystal.

Rendered structure images. Structure images are PyMOL renders from six orthogonal camera directions. Cartoon representation draws helices as coils and strands as arrows; sticks shows the backbone as bonds; surface shows the solvent-excluded envelope. Rainbow coloring maps sequence position to hue (blue→red, N→C); chain coloring assigns a distinct color per polypeptide.

Solvent-accessible surface area. Solvent-accessible surface area (SASA) is the area in Å² traced out by the centre of a 1.4 Å probe sphere (a water molecule) rolled over the protein's van der Waals surface (Shrake–Rupley / Lee–Richards construction). Buried residues have near-zero SASA; fully exposed residues can exceed 200 Å². The total SASA scales roughly with the number of surface residues.

Secondary structure (8-state, DSSP). The SS8 string is DSSP's per-residue secondary-structure call. α-helix (H) means an i→i+4 H-bond ladder; β-strand (E) means the residue participates in a β-sheet; 3₁₀ (G) and π (I) are tighter and wider helices; T/S are turns/bends; '-' is loop.

pLDDT. For AlphaFold models, the B-factor field carries pLDDT — the model's own estimate of local accuracy on a 0–100 scale. Regions with pLDDT<50 should be treated as essentially unmodeled; they often correspond to intrinsically disordered segments.

Nearest PDB structures. Nearest PDB neighbors are the top structural matches found by Foldseek when searching this structure against the entire Protein Data Bank. Each hit reports a TM-score (0 to 1; >0.5 almost always implies the same fold) and an E-value. These are *structural* homologs — they may share no detectable sequence similarity.